Protein AF-0000000078057926 (afdb_homodimer)

Solvent-accessible surface area (backbone atoms only — not comparable to full-atom values): 16316 Å² total; per-residue (Å²): 126,81,66,59,70,69,33,40,69,48,37,60,30,43,72,50,52,66,51,47,47,60,49,52,53,56,52,57,70,48,44,77,81,63,70,46,70,68,54,51,53,50,50,53,53,48,49,52,46,20,46,45,3,39,53,51,25,45,45,36,31,68,55,58,53,30,58,88,68,61,66,72,58,47,51,50,34,40,50,29,22,42,72,56,70,70,52,54,70,68,48,39,36,23,49,53,51,40,29,34,76,27,57,72,35,81,37,12,68,50,16,31,84,71,31,45,64,31,35,69,55,47,29,41,64,31,71,60,20,38,59,59,43,47,58,65,68,54,67,74,72,68,70,80,77,65,78,62,84,84,128,126,81,65,60,71,70,31,41,69,48,37,61,30,42,72,50,52,67,51,47,47,60,49,52,54,55,53,56,68,47,44,76,81,63,68,46,70,69,53,50,52,49,49,54,52,50,48,52,45,21,46,45,5,39,54,50,26,46,45,35,33,69,56,58,53,30,57,87,67,61,66,71,56,46,51,50,34,40,49,28,22,43,72,56,68,71,53,52,70,68,47,38,37,21,50,51,51,40,28,33,75,28,58,72,34,80,37,13,69,50,15,32,84,71,31,45,64,32,35,70,55,48,31,42,65,31,70,62,18,39,59,58,43,46,60,65,65,57,68,70,70,73,72,81,76,68,77,65,83,82,128

Structure (mmCIF, N/CA/C/O backbone):
data_AF-0000000078057926-model_v1
#
loop_
_entity.id
_entity.type
_entity.pdbx_description
1 polymer 'Fatty acid desaturase domain-containing protein'
#
loop_
_atom_site.group_PDB
_atom_site.id
_atom_site.type_symbol
_atom_site.label_atom_id
_atom_site.label_alt_id
_atom_site.label_comp_id
_atom_site.label_asym_id
_atom_site.label_entity_id
_atom_site.label_seq_id
_atom_site.pdbx_PDB_ins_code
_atom_site.Cartn_x
_atom_site.Cartn_y
_atom_site.Cartn_z
_atom_site.occupancy
_atom_site.B_iso_or_equiv
_atom_site.auth_seq_id
_atom_site.auth_comp_id
_atom_site.auth_asym_id
_atom_site.auth_atom_id
_atom_site.pdbx_PDB_model_num
ATOM 1 N N . MET A 1 1 ? 10.109 21.25 -2.83 1 35.88 1 MET A N 1
ATOM 2 C CA . MET A 1 1 ? 8.789 21.156 -2.215 1 35.88 1 MET A CA 1
ATOM 3 C C . MET A 1 1 ? 7.711 20.938 -3.271 1 35.88 1 MET A C 1
ATOM 5 O O . MET A 1 1 ? 7.641 21.688 -4.25 1 35.88 1 MET A O 1
ATOM 9 N N . ILE A 1 2 ? 7.348 19.766 -3.441 1 46.88 2 ILE A N 1
ATOM 10 C CA . ILE A 1 2 ? 6.328 19.484 -4.445 1 46.88 2 ILE A CA 1
ATOM 11 C C . ILE A 1 2 ? 5.152 20.438 -4.262 1 46.88 2 ILE A C 1
ATOM 13 O O . ILE A 1 2 ? 4.738 20.719 -3.131 1 46.88 2 ILE A O 1
ATOM 17 N N . ASP A 1 3 ? 4.957 21.203 -5.27 1 54.59 3 ASP A N 1
ATOM 18 C CA . ASP A 1 3 ? 3.879 22.188 -5.219 1 54.59 3 ASP A CA 1
ATOM 19 C C . ASP A 1 3 ? 2.527 21.516 -4.996 1 54.59 3 ASP A C 1
ATOM 21 O O . ASP A 1 3 ? 1.863 21.109 -5.953 1 54.59 3 ASP A O 1
ATOM 25 N N . MET A 1 4 ? 2.232 21.125 -3.787 1 58.22 4 MET A N 1
ATOM 26 C CA . MET A 1 4 ? 0.995 20.469 -3.359 1 58.22 4 MET A CA 1
ATOM 27 C C . MET A 1 4 ? -0.222 21.188 -3.939 1 58.22 4 MET A C 1
ATOM 29 O O . MET A 1 4 ? -1.242 20.562 -4.219 1 58.22 4 MET A O 1
ATOM 33 N N . LYS A 1 5 ? -0.066 22.453 -4.176 1 60.81 5 LYS A N 1
ATOM 34 C CA . LYS A 1 5 ? -1.206 23.25 -4.637 1 60.81 5 LYS A CA 1
ATOM 35 C C . LYS A 1 5 ? -1.68 22.766 -6.012 1 60.81 5 LYS A C 1
ATOM 37 O O . LYS A 1 5 ? -2.883 22.734 -6.277 1 60.81 5 LYS A O 1
ATOM 42 N N . LYS A 1 6 ? -0.77 22.438 -6.762 1 68.19 6 LYS A N 1
ATOM 43 C CA . LYS A 1 6 ? -1.112 22.016 -8.117 1 68.19 6 LYS A CA 1
ATOM 44 C C . LYS A 1 6 ? -1.863 20.688 -8.109 1 68.19 6 LYS A C 1
ATOM 46 O O . LYS A 1 6 ? -2.799 20.5 -8.891 1 68.19 6 LYS A O 1
ATOM 51 N N . TYR A 1 7 ? -1.652 19.891 -7.141 1 70.44 7 TYR A N 1
ATOM 52 C CA . TYR A 1 7 ? -2.229 18.562 -7.086 1 70.44 7 TYR A CA 1
ATOM 53 C C . TYR A 1 7 ? -3.615 18.578 -6.457 1 70.44 7 TYR A C 1
ATOM 55 O O . TYR A 1 7 ? -4.457 17.734 -6.758 1 70.44 7 TYR A O 1
ATOM 63 N N . LEU A 1 8 ? -3.836 19.609 -5.805 1 69.81 8 LEU A N 1
ATOM 64 C CA . LEU A 1 8 ? -5.094 19.703 -5.07 1 69.81 8 LEU A CA 1
ATOM 65 C C . LEU A 1 8 ? -6.258 19.984 -6.012 1 69.81 8 LEU A C 1
ATOM 67 O O . LEU A 1 8 ? -7.418 19.797 -5.645 1 69.81 8 LEU A O 1
ATOM 71 N N . LYS A 1 9 ? -5.984 20.297 -7.25 1 76 9 LYS A N 1
ATOM 72 C CA . LYS A 1 9 ? -7.023 20.656 -8.211 1 76 9 LYS A CA 1
ATOM 73 C C . LYS A 1 9 ? -7.348 19.484 -9.133 1 76 9 LYS A C 1
ATOM 75 O O . LYS A 1 9 ? -8.188 19.609 -10.031 1 76 9 LYS A O 1
ATOM 80 N N . VAL A 1 10 ? -6.777 18.422 -8.836 1 79.5 10 VAL A N 1
ATOM 81 C CA . VAL A 1 10 ? -7.008 17.25 -9.695 1 79.5 10 VAL A CA 1
ATOM 82 C C . VAL A 1 10 ? -8.125 16.406 -9.109 1 79.5 10 VAL A C 1
ATOM 84 O O . VAL A 1 10 ? -8.094 16.031 -7.93 1 79.5 10 VAL A O 1
ATOM 87 N N . ALA A 1 11 ? -9.148 16.078 -10 1 80.81 11 ALA A N 1
ATOM 88 C CA . ALA A 1 11 ? -10.234 15.195 -9.586 1 80.81 11 ALA A CA 1
ATOM 89 C C . ALA A 1 11 ? -9.852 13.734 -9.766 1 80.81 11 ALA A C 1
ATOM 91 O O . ALA A 1 11 ? -9.156 13.375 -10.719 1 80.81 11 ALA A O 1
ATOM 92 N N . PRO A 1 12 ? -10.469 12.922 -8.906 1 82.81 12 PRO A N 1
ATOM 93 C CA . PRO A 1 12 ? -10.078 11.516 -8.953 1 82.81 12 PRO A CA 1
ATOM 94 C C . PRO A 1 12 ? -10.727 10.758 -10.117 1 82.81 12 PRO A C 1
ATOM 96 O O . PRO A 1 12 ? -10.078 9.922 -10.75 1 82.81 12 PRO A O 1
ATOM 99 N N . GLY A 1 13 ? -11.922 11.078 -10.391 1 83.81 13 GLY A N 1
ATOM 100 C CA . GLY A 1 13 ? -12.648 10.32 -11.406 1 83.81 13 GLY A CA 1
ATOM 101 C C . GLY A 1 13 ? -12.172 10.609 -12.812 1 83.81 13 GLY A C 1
ATOM 102 O O . GLY A 1 13 ? -11.961 11.773 -13.18 1 83.81 13 GLY A O 1
ATOM 103 N N . THR A 1 14 ? -11.938 9.477 -13.602 1 83.62 14 THR A N 1
ATOM 104 C CA . THR A 1 14 ? -11.547 9.578 -15 1 83.62 14 THR A CA 1
ATOM 105 C C . THR A 1 14 ? -12.438 8.703 -15.883 1 83.62 14 THR A C 1
ATOM 107 O O . THR A 1 14 ? -13.133 7.82 -15.375 1 83.62 14 THR A O 1
ATOM 110 N N . PRO A 1 15 ? -12.5 9.039 -17.188 1 82.38 15 PRO A N 1
ATOM 111 C CA . PRO A 1 15 ? -13.25 8.164 -18.078 1 82.38 15 PRO A CA 1
ATOM 112 C C . PRO A 1 15 ? -12.828 6.703 -17.984 1 82.38 15 PRO A C 1
ATOM 114 O O . PRO A 1 15 ? -13.672 5.805 -18.062 1 82.38 15 PRO A O 1
ATOM 117 N N . PHE A 1 16 ? -11.664 6.551 -17.812 1 84.69 16 PHE A N 1
ATOM 118 C CA . PHE A 1 16 ? -11.195 5.176 -17.672 1 84.69 16 PHE A CA 1
ATOM 119 C C . PHE A 1 16 ? -11.812 4.516 -16.453 1 84.69 16 PHE A C 1
ATOM 121 O O . PHE A 1 16 ? -12.25 3.365 -16.5 1 84.69 16 PHE A O 1
ATOM 128 N N . SER A 1 17 ? -11.75 5.184 -15.336 1 85.12 17 SER A N 1
ATOM 129 C CA . SER A 1 17 ? -12.328 4.594 -14.133 1 85.12 17 SER A CA 1
ATOM 130 C C . SER A 1 17 ? -13.789 4.223 -14.344 1 85.12 17 SER A C 1
ATOM 132 O O . SER A 1 17 ? -14.25 3.182 -13.867 1 85.12 17 SER A O 1
ATOM 134 N N . LYS A 1 18 ? -14.469 5.008 -15.125 1 83.69 18 LYS A N 1
ATOM 135 C CA . LYS A 1 18 ? -15.906 4.832 -15.289 1 83.69 18 LYS A CA 1
ATOM 136 C C . LYS A 1 18 ? -16.219 3.693 -16.25 1 83.69 18 LYS A C 1
ATOM 138 O O . LYS A 1 18 ? -17.156 2.926 -16.031 1 83.69 18 LYS A O 1
ATOM 143 N N . VAL A 1 19 ? -15.445 3.592 -17.156 1 88.38 19 VAL A N 1
ATOM 144 C CA . VAL A 1 19 ? -15.781 2.631 -18.203 1 88.38 19 VAL A CA 1
ATOM 145 C C . VAL A 1 19 ? -14.734 1.524 -18.25 1 88.38 19 VAL A C 1
ATOM 147 O O . VAL A 1 19 ? -15.07 0.341 -18.312 1 88.38 19 VAL A O 1
ATOM 150 N N . GLY A 1 20 ? -13.539 1.866 -18.219 1 90.38 20 GLY A N 1
ATOM 151 C CA . GLY A 1 20 ? -12.438 0.935 -18.375 1 90.38 20 GLY A CA 1
ATOM 152 C C . GLY A 1 20 ? -12.32 -0.058 -17.234 1 90.38 20 GLY A C 1
ATOM 153 O O . GLY A 1 20 ? -12.125 -1.254 -17.453 1 90.38 20 GLY A O 1
ATOM 154 N N . LEU A 1 21 ? -12.484 0.439 -16.078 1 90.5 21 LEU A N 1
ATOM 155 C CA . LEU A 1 21 ? -12.258 -0.411 -14.914 1 90.5 21 LEU A CA 1
ATOM 156 C C . LEU A 1 21 ? -13.305 -1.52 -14.836 1 90.5 21 LEU A C 1
ATOM 158 O O . LEU A 1 21 ? -12.961 -2.693 -14.68 1 90.5 21 LEU A O 1
ATOM 162 N N . PRO A 1 22 ? -14.656 -1.209 -14.992 1 91.69 22 PRO A N 1
ATOM 163 C CA . PRO A 1 22 ? -15.625 -2.309 -15.023 1 91.69 22 PRO A CA 1
ATOM 164 C C . PRO A 1 22 ? -15.359 -3.297 -16.156 1 91.69 22 PRO A C 1
ATOM 166 O O . PRO A 1 22 ? -15.547 -4.504 -15.977 1 91.69 22 PRO A O 1
ATOM 169 N N . PHE A 1 23 ? -14.922 -2.824 -17.203 1 93.88 23 PHE A N 1
ATOM 170 C CA . PHE A 1 23 ? -14.633 -3.682 -18.344 1 93.88 23 PHE A CA 1
ATOM 171 C C . PHE A 1 23 ? -13.484 -4.633 -18.031 1 93.88 23 PHE A C 1
ATOM 173 O O . PHE A 1 23 ? -13.578 -5.832 -18.297 1 93.88 23 PHE A O 1
ATOM 180 N N . VAL A 1 24 ? -12.484 -4.125 -17.516 1 93.5 24 VAL A N 1
ATOM 181 C CA . VAL A 1 24 ? -11.328 -4.949 -17.203 1 93.5 24 VAL A CA 1
ATOM 182 C C . VAL A 1 24 ? -11.711 -6.012 -16.172 1 93.5 24 VAL A C 1
ATOM 184 O O . VAL A 1 24 ? -11.219 -7.141 -16.219 1 93.5 24 VAL A O 1
ATOM 187 N N . HIS A 1 25 ? -12.539 -5.684 -15.203 1 93.69 25 HIS A N 1
ATOM 188 C CA . HIS A 1 25 ? -12.984 -6.652 -14.211 1 93.69 25 HIS A CA 1
ATOM 189 C C . HIS A 1 25 ? -13.805 -7.762 -14.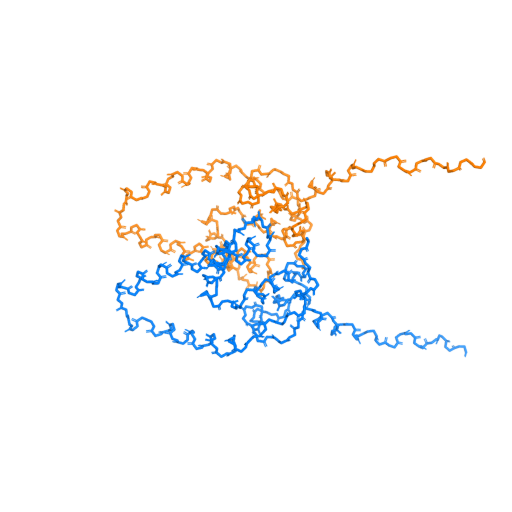852 1 93.69 25 HIS A C 1
ATOM 191 O O . HIS A 1 25 ? -13.664 -8.938 -14.492 1 93.69 25 HIS A O 1
ATOM 197 N N . LEU A 1 26 ? -14.641 -7.426 -15.781 1 94 26 LEU A N 1
ATOM 198 C CA . LEU A 1 26 ? -15.422 -8.422 -16.5 1 94 26 LEU A CA 1
ATOM 199 C C . LEU A 1 26 ? -14.516 -9.359 -17.297 1 94 26 LEU A C 1
ATOM 201 O O . LEU A 1 26 ? -14.727 -10.578 -17.297 1 94 26 LEU A O 1
ATOM 205 N N . LEU A 1 27 ? -13.562 -8.797 -17.906 1 94.06 27 LEU A N 1
ATOM 206 C CA . LEU A 1 27 ? -12.602 -9.609 -18.656 1 94.06 27 LEU A CA 1
ATOM 207 C C . LEU A 1 27 ? -11.844 -10.547 -17.719 1 94.06 27 LEU A C 1
ATOM 209 O O . LEU A 1 27 ? -11.594 -11.703 -18.062 1 94.06 27 LEU A O 1
ATOM 213 N N . ALA A 1 28 ? -11.453 -9.969 -16.609 1 93.44 28 ALA A N 1
ATOM 214 C CA . ALA A 1 28 ? -10.719 -10.773 -15.633 1 93.44 28 ALA A CA 1
ATOM 215 C C . ALA A 1 28 ? -11.547 -11.961 -15.172 1 93.44 28 ALA A C 1
ATOM 217 O O . ALA A 1 28 ? -11.008 -13.039 -14.898 1 93.44 28 ALA A O 1
ATOM 218 N N . MET A 1 29 ? -12.828 -11.844 -15.133 1 94.62 29 MET A N 1
ATOM 219 C CA . MET A 1 29 ? -13.711 -12.938 -14.734 1 94.62 29 MET A CA 1
ATOM 220 C C . MET A 1 29 ? -13.688 -14.055 -15.773 1 94.62 29 MET A C 1
ATOM 222 O O . MET A 1 29 ? -14 -15.203 -15.453 1 94.62 29 MET A O 1
ATOM 226 N N . TYR A 1 30 ? -13.312 -13.75 -16.906 1 95.19 30 TYR A N 1
ATOM 227 C CA . TYR A 1 30 ? -13.258 -14.734 -17.984 1 95.19 30 TYR A CA 1
ATOM 228 C C . TYR A 1 30 ? -11.922 -15.469 -17.984 1 95.19 30 TYR A C 1
ATOM 230 O O . TYR A 1 30 ? -11.773 -16.5 -18.656 1 95.19 30 TYR A O 1
ATOM 238 N N . ALA A 1 31 ? -11.008 -15.016 -17.297 1 93.31 31 ALA A N 1
ATOM 239 C CA . ALA A 1 31 ? -9.641 -15.508 -17.312 1 93.31 31 ALA A CA 1
ATOM 240 C C . ALA A 1 31 ? -9.586 -17 -17.016 1 93.31 31 ALA A C 1
ATOM 242 O O . ALA A 1 31 ? -8.852 -17.75 -17.672 1 93.31 31 ALA A O 1
ATOM 243 N N . PRO A 1 32 ? -10.367 -17.562 -16.078 1 92 32 PRO A N 1
ATOM 244 C CA . PRO A 1 32 ? -10.281 -19 -15.789 1 92 32 PRO A CA 1
ATOM 245 C C . PRO A 1 32 ? -10.633 -19.875 -16.984 1 92 32 PRO A C 1
ATOM 247 O O . PRO A 1 32 ? -10.148 -21 -17.109 1 92 32 PRO A O 1
ATOM 250 N N . PHE A 1 33 ? -11.352 -19.344 -17.859 1 95.75 33 PHE A N 1
ATOM 251 C CA . PHE A 1 33 ? -11.781 -20.094 -19.031 1 95.75 33 PHE A CA 1
ATOM 252 C C . PHE A 1 33 ? -10.711 -20.062 -20.109 1 95.75 33 PHE A C 1
ATOM 254 O O . PHE A 1 33 ? -10.812 -20.766 -21.125 1 95.75 33 PHE A O 1
ATOM 261 N N . CYS A 1 34 ? -9.742 -19.344 -19.938 1 95 34 CYS A N 1
ATOM 262 C CA . CYS A 1 34 ? -8.633 -19.203 -20.875 1 95 34 CYS A CA 1
ATOM 263 C C . CYS A 1 34 ? -7.32 -19.625 -20.234 1 95 34 CYS A C 1
ATOM 265 O O . CYS A 1 34 ? -6.262 -19.094 -20.562 1 95 34 CYS A O 1
ATOM 267 N N . PHE A 1 35 ? -7.43 -20.531 -19.375 1 94.06 35 PHE A N 1
ATOM 268 C CA . PHE A 1 35 ? -6.281 -20.938 -18.578 1 94.06 35 PHE A CA 1
ATOM 269 C C . PHE A 1 35 ? -5.191 -21.531 -19.453 1 94.06 35 PHE A C 1
ATOM 271 O O . PHE A 1 35 ? -5.473 -22.359 -20.312 1 94.06 35 PHE A O 1
ATOM 278 N N . SER A 1 36 ? -3.934 -21.141 -19.266 1 95.75 36 SER A N 1
ATOM 279 C CA . SER A 1 36 ? -2.697 -21.734 -19.766 1 95.75 36 SER A CA 1
ATOM 280 C C . SER A 1 36 ? -1.517 -21.391 -18.859 1 95.75 36 SER A C 1
ATOM 282 O O . SER A 1 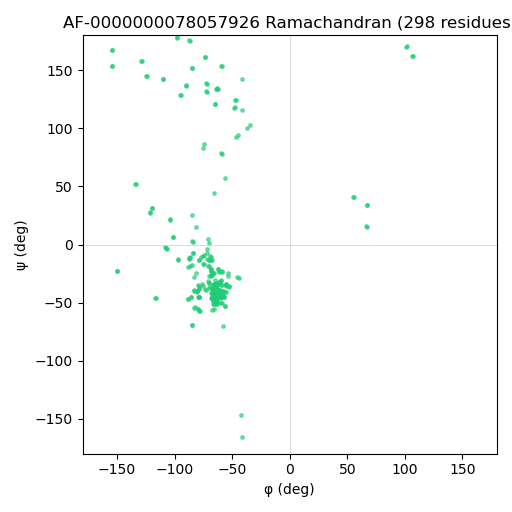36 ? -1.53 -20.359 -18.172 1 95.75 36 SER A O 1
ATOM 284 N N . TRP A 1 37 ? -0.605 -22.172 -18.859 1 91.38 37 TRP A N 1
ATOM 285 C CA . TRP A 1 37 ? 0.571 -21.922 -18.047 1 91.38 37 TRP A CA 1
ATOM 286 C C . TRP A 1 37 ? 1.311 -20.672 -18.531 1 91.38 37 TRP A C 1
ATOM 288 O O . TRP A 1 37 ? 1.895 -19.938 -17.719 1 91.38 37 TRP A O 1
ATOM 298 N N . ASP A 1 38 ? 1.236 -20.516 -19.812 1 95.56 38 ASP A N 1
ATOM 299 C CA . ASP A 1 38 ? 1.818 -19.281 -20.359 1 95.56 38 ASP A CA 1
ATOM 300 C C . ASP A 1 38 ? 1.121 -18.047 -19.797 1 95.56 38 ASP A C 1
ATOM 302 O O . ASP A 1 38 ? 1.773 -17.047 -19.469 1 95.56 38 ASP A O 1
ATOM 306 N N . ALA A 1 39 ? -0.145 -18.156 -19.672 1 95.12 39 ALA A N 1
ATOM 307 C CA . ALA A 1 39 ? -0.921 -17.062 -19.109 1 95.12 39 ALA A CA 1
ATOM 308 C C . ALA A 1 39 ? -0.569 -16.828 -17.641 1 95.12 39 ALA A C 1
ATOM 310 O O . ALA A 1 39 ? -0.522 -15.688 -17.188 1 95.12 39 ALA A O 1
ATOM 311 N N . VAL A 1 40 ? -0.313 -17.875 -16.938 1 90.62 40 VAL A N 1
ATOM 312 C CA . VAL A 1 40 ? 0.054 -17.766 -15.531 1 90.62 40 VAL A CA 1
ATOM 313 C C . VAL A 1 40 ? 1.406 -17.062 -15.398 1 90.62 40 VAL A C 1
ATOM 315 O O . VAL A 1 40 ? 1.572 -16.172 -14.57 1 90.62 40 VAL A O 1
ATOM 318 N N . VAL A 1 41 ? 2.338 -17.469 -16.172 1 92.5 41 VAL A N 1
ATOM 319 C CA . VAL A 1 41 ? 3.658 -16.859 -16.156 1 92.5 41 VAL A CA 1
ATOM 320 C C . VAL A 1 41 ? 3.537 -15.375 -16.5 1 92.5 41 VAL A C 1
ATOM 322 O O . VAL A 1 41 ? 4.137 -14.523 -15.844 1 92.5 41 VAL A O 1
ATOM 325 N N . LEU A 1 42 ? 2.771 -15.062 -17.531 1 95 42 LEU A N 1
ATOM 326 C CA . LEU A 1 42 ? 2.564 -13.672 -17.938 1 95 42 LEU A CA 1
ATOM 327 C C . LEU A 1 42 ? 1.942 -12.867 -16.797 1 95 42 LEU A C 1
ATOM 329 O O . LEU A 1 42 ? 2.354 -11.734 -16.531 1 95 42 LEU A O 1
ATOM 333 N N . TRP A 1 43 ? 0.964 -13.43 -16.188 1 93.88 43 TRP A N 1
ATOM 334 C CA . TRP A 1 43 ? 0.327 -12.773 -15.047 1 93.88 43 TRP A CA 1
ATOM 335 C C . TRP A 1 43 ? 1.347 -12.469 -13.953 1 93.88 43 TRP A C 1
ATOM 337 O O . TRP A 1 43 ? 1.347 -11.367 -13.391 1 93.88 43 TRP A O 1
ATOM 347 N N . PHE A 1 44 ? 2.182 -13.438 -13.672 1 92.5 44 PHE A N 1
ATOM 348 C CA . PHE A 1 44 ? 3.184 -13.281 -12.625 1 92.5 44 PHE A CA 1
ATOM 349 C C . PHE A 1 44 ? 4.176 -12.18 -12.977 1 92.5 44 PHE A C 1
ATOM 351 O O . PHE A 1 44 ? 4.496 -11.336 -12.141 1 92.5 44 PHE A O 1
ATOM 358 N N . VAL A 1 45 ? 4.629 -12.164 -14.18 1 96.56 45 VAL A N 1
ATOM 359 C CA . VAL A 1 45 ? 5.582 -11.156 -14.648 1 96.56 45 VAL A CA 1
ATOM 360 C C . VAL A 1 45 ? 4.938 -9.773 -14.594 1 96.56 45 VAL A C 1
ATOM 362 O O . VAL A 1 45 ? 5.543 -8.82 -14.094 1 96.56 45 VAL A O 1
ATOM 365 N N . LEU A 1 46 ? 3.742 -9.664 -15.062 1 97.44 46 LEU A N 1
ATOM 366 C CA . LEU A 1 46 ? 3.055 -8.375 -15.055 1 97.44 46 LEU A CA 1
ATOM 367 C C . LEU A 1 46 ? 2.771 -7.922 -13.633 1 97.44 46 LEU A C 1
ATOM 369 O O . LEU A 1 46 ? 2.791 -6.723 -13.344 1 97.44 46 LEU A O 1
ATOM 373 N N . TYR A 1 47 ? 2.5 -8.891 -12.797 1 96.38 47 TYR A N 1
ATOM 374 C CA . TYR A 1 47 ? 2.266 -8.562 -11.398 1 96.38 47 TYR A CA 1
ATOM 375 C C . TYR A 1 47 ? 3.494 -7.91 -10.773 1 96.38 47 TYR A C 1
ATOM 377 O O . TYR A 1 47 ? 3.385 -6.898 -10.078 1 96.38 47 TYR A O 1
ATOM 385 N N . ILE A 1 48 ? 4.621 -8.422 -11.062 1 96.44 48 ILE A N 1
ATOM 386 C CA . ILE A 1 48 ? 5.871 -7.887 -10.539 1 96.44 48 ILE A CA 1
ATOM 387 C C . ILE A 1 48 ? 6.137 -6.512 -11.141 1 96.44 48 ILE A C 1
ATOM 389 O O . ILE A 1 48 ? 6.445 -5.559 -10.422 1 96.44 48 ILE A O 1
ATOM 393 N N . ILE A 1 49 ? 5.965 -6.41 -12.43 1 98.44 49 ILE A N 1
ATOM 394 C CA . ILE A 1 49 ? 6.25 -5.176 -13.156 1 98.44 49 ILE A CA 1
ATOM 395 C C . ILE A 1 49 ? 5.32 -4.066 -12.664 1 98.44 49 ILE A C 1
ATOM 397 O O . ILE A 1 49 ? 5.77 -2.951 -12.383 1 98.44 49 ILE A O 1
ATOM 401 N N . THR A 1 50 ? 4.09 -4.387 -12.57 1 98.44 50 THR A N 1
ATOM 402 C CA . THR A 1 50 ? 3.137 -3.369 -12.141 1 98.44 50 THR A CA 1
ATOM 403 C C . THR A 1 50 ? 3.336 -3.031 -10.664 1 98.44 50 THR A C 1
ATOM 405 O O . THR A 1 50 ? 3.162 -1.881 -10.258 1 98.44 50 THR A O 1
ATOM 408 N N . GLY A 1 51 ? 3.725 -4.027 -9.883 1 97.81 51 GLY A N 1
ATOM 409 C CA . GLY A 1 51 ? 4.062 -3.771 -8.492 1 97.81 51 GLY A CA 1
ATOM 410 C C . GLY A 1 51 ? 5.215 -2.803 -8.328 1 97.81 51 GLY A C 1
ATOM 411 O O . GLY A 1 51 ? 5.156 -1.894 -7.492 1 97.81 51 GLY A O 1
ATOM 412 N N . ILE A 1 52 ? 6.172 -2.979 -9.117 1 98.25 52 ILE A N 1
ATOM 413 C CA . ILE A 1 52 ? 7.324 -2.086 -9.117 1 98.25 52 ILE A CA 1
ATOM 414 C C . ILE A 1 52 ? 6.898 -0.689 -9.562 1 98.25 52 ILE A C 1
ATOM 416 O O . ILE A 1 52 ? 7.293 0.311 -8.953 1 98.25 52 ILE A O 1
ATOM 420 N N . GLY A 1 53 ? 6.137 -0.65 -10.547 1 98.69 53 GLY A N 1
ATOM 421 C CA . GLY A 1 53 ? 5.637 0.633 -11.016 1 98.69 53 GLY A CA 1
ATOM 422 C C . GLY A 1 53 ? 4.875 1.398 -9.953 1 98.69 53 GLY A C 1
ATOM 423 O O . GLY A 1 53 ? 5.086 2.6 -9.773 1 98.69 53 GLY A O 1
ATOM 424 N N . MET A 1 54 ? 4.094 0.685 -9.203 1 98.19 54 MET A N 1
ATOM 425 C CA . MET A 1 54 ? 3.25 1.337 -8.203 1 98.19 54 MET A CA 1
ATOM 426 C C . MET A 1 54 ? 4.059 1.701 -6.961 1 98.19 54 MET A C 1
ATOM 428 O O . MET A 1 54 ? 3.98 2.83 -6.473 1 98.19 54 MET A O 1
ATOM 432 N N . THR A 1 55 ? 4.879 0.782 -6.492 1 97.25 55 THR A N 1
ATOM 433 C CA . THR A 1 55 ? 5.527 0.97 -5.203 1 97.25 55 THR A CA 1
ATOM 434 C C . THR A 1 55 ? 6.781 1.832 -5.348 1 97.25 55 THR A C 1
ATOM 436 O O . THR A 1 55 ? 7.02 2.73 -4.535 1 97.25 55 THR A O 1
ATOM 439 N N . VAL A 1 56 ? 7.496 1.623 -6.379 1 97.44 56 VAL A N 1
ATOM 440 C CA . VAL A 1 56 ? 8.773 2.318 -6.535 1 97.44 56 VAL A CA 1
ATOM 441 C C . VAL A 1 56 ? 8.547 3.662 -7.227 1 97.44 56 VAL A C 1
ATOM 443 O O . VAL A 1 56 ? 9.016 4.695 -6.75 1 97.44 56 VAL A O 1
ATOM 446 N N . SER A 1 57 ? 7.816 3.641 -8.25 1 98.31 57 SER A N 1
ATOM 447 C CA . SER A 1 57 ? 7.66 4.863 -9.031 1 98.31 57 SER A CA 1
ATOM 448 C C . SER A 1 57 ? 6.559 5.75 -8.461 1 98.31 57 SER A C 1
ATOM 450 O O . SER A 1 57 ? 6.844 6.773 -7.832 1 98.31 57 SER A O 1
ATOM 452 N N . TYR A 1 58 ? 5.27 5.348 -8.547 1 97.81 58 TYR A N 1
ATOM 453 C CA . TYR A 1 58 ? 4.156 6.188 -8.117 1 97.81 58 TYR A CA 1
ATOM 454 C C . TYR A 1 58 ? 4.316 6.609 -6.664 1 97.81 58 TYR A C 1
ATOM 456 O O . TYR A 1 58 ? 4.324 7.805 -6.355 1 97.81 58 TYR A O 1
ATOM 464 N N . HIS A 1 59 ? 4.516 5.668 -5.812 1 97.56 59 HIS A N 1
ATOM 465 C CA . HIS A 1 59 ? 4.445 5.898 -4.371 1 97.56 59 HIS A CA 1
ATOM 466 C C . HIS A 1 59 ? 5.715 6.566 -3.857 1 97.56 59 HIS A C 1
ATOM 468 O O . HIS A 1 59 ? 5.68 7.711 -3.406 1 97.56 59 HIS A O 1
ATOM 474 N N . ARG A 1 60 ? 6.898 5.926 -4.078 1 97.12 60 ARG A N 1
ATOM 475 C CA . ARG A 1 60 ? 8.117 6.371 -3.41 1 97.12 60 ARG A CA 1
ATOM 476 C C . ARG A 1 60 ? 8.789 7.492 -4.191 1 97.12 60 ARG A C 1
ATOM 478 O O . ARG A 1 60 ? 9.219 8.492 -3.605 1 97.12 60 ARG A O 1
ATOM 485 N N . ASN A 1 61 ? 8.867 7.301 -5.449 1 97.25 61 ASN A N 1
ATOM 486 C CA . ASN A 1 61 ? 9.602 8.273 -6.258 1 97.25 61 ASN A CA 1
ATOM 487 C C . ASN A 1 61 ? 8.758 9.516 -6.543 1 97.25 61 ASN A C 1
ATOM 489 O O . ASN A 1 61 ? 9.156 10.625 -6.203 1 97.25 61 ASN A O 1
ATOM 493 N N . LEU A 1 62 ? 7.609 9.359 -7.09 1 95.62 62 LEU A N 1
ATOM 494 C CA . LEU A 1 62 ? 6.816 10.492 -7.551 1 95.62 62 LEU A CA 1
ATOM 495 C C . LEU A 1 62 ? 6.078 11.148 -6.391 1 95.62 62 LEU A C 1
ATOM 497 O O . LEU A 1 62 ? 6.02 12.375 -6.301 1 95.62 62 LEU A O 1
ATOM 501 N N . CYS A 1 63 ? 5.555 10.414 -5.527 1 94.75 63 CYS A N 1
ATOM 502 C CA . CYS A 1 63 ? 4.742 10.969 -4.449 1 94.75 63 CYS A CA 1
ATOM 503 C C . CYS A 1 63 ? 5.621 11.477 -3.312 1 94.75 63 CYS A C 1
ATOM 505 O O . CYS A 1 63 ? 5.512 12.641 -2.914 1 94.75 63 CYS A O 1
ATOM 507 N N . HIS A 1 64 ? 6.484 10.633 -2.809 1 95.25 64 HIS A N 1
ATOM 508 C CA . HIS A 1 64 ? 7.215 10.961 -1.591 1 95.25 64 HIS A CA 1
ATOM 509 C C . HIS A 1 64 ? 8.594 11.516 -1.911 1 95.25 64 HIS A C 1
ATOM 511 O O . HIS A 1 64 ? 9.273 12.055 -1.031 1 95.25 64 HIS A O 1
ATOM 517 N N . LYS A 1 65 ? 9.039 11.367 -3.166 1 95.06 65 LYS A N 1
ATOM 518 C CA . LYS A 1 65 ? 10.297 11.93 -3.637 1 95.06 65 LYS A CA 1
ATOM 519 C C . LYS A 1 65 ? 11.469 11.469 -2.771 1 95.06 65 LYS A C 1
ATOM 521 O O . LYS A 1 65 ? 12.328 12.266 -2.398 1 95.06 65 LYS A O 1
ATOM 526 N N . SER A 1 66 ? 11.375 10.211 -2.453 1 95.62 66 SER A N 1
ATOM 527 C CA . SER A 1 66 ? 12.352 9.656 -1.523 1 95.62 66 SER A CA 1
ATOM 528 C C . SER A 1 66 ? 13.703 9.445 -2.199 1 95.62 66 SER A C 1
ATOM 530 O O . SER A 1 66 ? 14.711 9.234 -1.526 1 95.62 66 SER A O 1
ATOM 532 N N . PHE A 1 67 ? 13.758 9.445 -3.465 1 96.31 67 PHE A N 1
ATOM 533 C CA . PHE A 1 67 ? 14.984 9.359 -4.258 1 96.31 67 PHE A CA 1
ATOM 534 C C . PHE A 1 67 ? 14.781 10 -5.625 1 96.31 67 PHE A C 1
ATOM 536 O O . PHE A 1 67 ? 13.656 10.32 -6.008 1 96.31 67 PHE A O 1
ATOM 543 N N . LYS A 1 68 ? 15.969 10.203 -6.328 1 95.75 68 LYS A N 1
ATOM 544 C CA . LYS A 1 68 ? 15.938 10.773 -7.676 1 95.75 68 LYS A CA 1
ATOM 545 C C . LYS A 1 68 ? 16.312 9.727 -8.719 1 95.75 68 LYS A C 1
ATOM 547 O O . LYS A 1 68 ? 17.125 8.836 -8.445 1 95.75 68 LYS A O 1
ATOM 552 N N . LEU A 1 69 ? 15.609 9.836 -9.844 1 97.06 69 LEU A N 1
ATOM 553 C CA . LEU A 1 69 ? 15.891 8.961 -10.977 1 97.06 69 LEU A CA 1
ATOM 554 C C . LEU A 1 69 ? 16.188 9.789 -12.227 1 97.06 69 LEU A C 1
ATOM 556 O O . LEU A 1 69 ? 15.625 10.867 -12.414 1 97.06 69 LEU A O 1
ATOM 560 N N . PRO A 1 70 ? 17.156 9.172 -13.039 1 97.81 70 PRO A N 1
ATOM 561 C CA . PRO A 1 70 ? 17.203 9.805 -14.352 1 97.81 70 PRO A CA 1
ATOM 562 C C . PRO A 1 70 ? 15.883 9.734 -15.102 1 97.81 70 PRO A C 1
ATOM 564 O O . PRO A 1 70 ? 15.117 8.781 -14.914 1 97.81 70 PRO A O 1
ATOM 567 N N . LYS A 1 71 ? 15.633 10.656 -15.984 1 97.19 71 LYS A N 1
ATOM 568 C CA . LYS A 1 71 ? 14.32 10.852 -16.594 1 97.19 71 LYS A CA 1
ATOM 569 C C . LYS A 1 71 ? 13.875 9.609 -17.359 1 97.19 71 LYS A C 1
ATOM 571 O O . LYS A 1 71 ? 12.703 9.219 -17.297 1 97.19 71 LYS A O 1
ATOM 576 N N . TRP A 1 72 ? 14.773 9.023 -18.047 1 97.81 72 TRP A N 1
ATOM 577 C CA . TRP A 1 72 ? 14.375 7.863 -18.828 1 97.81 72 TRP A CA 1
ATOM 578 C C . TRP A 1 72 ? 13.891 6.73 -17.938 1 97.81 72 TRP A C 1
ATOM 580 O O . TRP A 1 72 ? 12.938 6.02 -18.281 1 97.81 72 TRP A O 1
ATOM 590 N N . LEU A 1 73 ? 14.492 6.512 -16.812 1 98.31 73 LEU A N 1
ATOM 591 C CA . LEU A 1 73 ? 14.086 5.477 -15.859 1 98.31 73 LEU A CA 1
ATOM 592 C C . LEU A 1 73 ? 12.797 5.859 -15.148 1 98.31 73 LEU A C 1
ATOM 594 O O . LEU A 1 73 ? 11.938 5.012 -14.914 1 98.31 73 LEU A O 1
ATOM 598 N N . GLU A 1 74 ? 12.703 7.082 -14.844 1 98.19 74 GLU A N 1
ATOM 599 C CA . GLU A 1 74 ? 11.469 7.59 -14.242 1 98.19 74 GLU A CA 1
ATOM 600 C C . GLU A 1 74 ? 10.266 7.328 -15.148 1 98.19 74 GLU A C 1
ATOM 602 O O . GLU A 1 74 ? 9.219 6.871 -14.68 1 98.19 74 GLU A O 1
ATOM 607 N N . TYR A 1 75 ? 10.445 7.578 -16.406 1 97.88 75 TYR A N 1
ATOM 608 C CA . TYR A 1 75 ? 9.367 7.375 -17.359 1 97.88 75 TYR A CA 1
ATOM 609 C C . TYR A 1 75 ? 9.039 5.895 -17.516 1 97.88 75 TYR A C 1
ATOM 611 O O . TYR A 1 75 ? 7.867 5.512 -17.547 1 97.88 75 TYR A O 1
ATOM 619 N N . MET A 1 76 ? 10.055 5.148 -17.562 1 98.5 76 MET A N 1
ATOM 620 C CA . MET A 1 76 ? 9.836 3.711 -17.719 1 98.5 76 MET A CA 1
ATOM 621 C C . MET A 1 76 ? 9.094 3.145 -16.516 1 98.5 76 MET A C 1
ATOM 623 O O . MET A 1 76 ? 8.109 2.428 -16.672 1 98.5 76 MET A O 1
ATOM 627 N N . LEU A 1 77 ? 9.562 3.43 -15.383 1 98.56 77 LEU A N 1
ATOM 628 C CA . LEU A 1 77 ? 8.938 2.918 -14.164 1 98.56 77 LEU A CA 1
ATOM 629 C C . LEU A 1 77 ? 7.523 3.465 -14.008 1 98.56 77 LEU A C 1
ATOM 631 O O . LEU A 1 77 ? 6.633 2.766 -13.516 1 98.56 77 LEU A O 1
ATOM 635 N N . SER A 1 78 ? 7.359 4.711 -14.43 1 98.25 78 SER A N 1
ATOM 636 C CA . SER A 1 78 ? 6.016 5.281 -14.391 1 98.25 78 SER A CA 1
ATOM 637 C C . SER A 1 78 ? 5.074 4.547 -15.336 1 98.25 78 SER A C 1
ATOM 639 O O . SER A 1 78 ? 3.895 4.367 -15.031 1 98.25 78 SER A O 1
ATOM 641 N N . TYR A 1 79 ? 5.617 4.18 -16.438 1 98.38 79 TYR A N 1
ATOM 642 C CA . TYR A 1 79 ? 4.816 3.4 -17.375 1 98.38 79 TYR A CA 1
ATOM 643 C C . TYR A 1 79 ? 4.406 2.066 -16.766 1 98.38 79 TYR A C 1
ATOM 645 O O . TYR A 1 79 ? 3.275 1.609 -16.969 1 98.38 79 TYR A O 1
ATOM 653 N N . PHE A 1 80 ? 5.312 1.415 -16.062 1 98.62 80 PHE A N 1
ATOM 654 C CA . PHE A 1 80 ? 4.957 0.202 -15.344 1 98.62 80 PHE A CA 1
ATOM 655 C C . PHE A 1 80 ? 3.787 0.456 -14.398 1 98.62 80 PHE A C 1
ATOM 657 O O . PHE A 1 80 ? 2.916 -0.4 -14.234 1 98.62 80 PHE A O 1
ATOM 664 N N . GLY A 1 81 ? 3.752 1.664 -13.82 1 97.94 81 GLY A N 1
ATOM 665 C CA . GLY A 1 81 ? 2.658 2.043 -12.938 1 97.94 81 GLY A CA 1
ATOM 666 C C . GLY A 1 81 ? 1.333 2.188 -13.664 1 97.94 81 GLY A C 1
ATOM 667 O O . GLY A 1 81 ? 0.29 1.779 -13.148 1 97.94 81 GLY A O 1
ATOM 668 N N . VAL A 1 82 ? 1.397 2.703 -14.836 1 96.31 82 VAL A N 1
ATOM 669 C CA . VAL A 1 82 ? 0.192 2.875 -15.641 1 96.31 82 VAL A CA 1
ATOM 670 C C . VAL A 1 82 ? -0.427 1.514 -15.945 1 96.31 82 VAL A C 1
ATOM 672 O O . VAL A 1 82 ? -1.652 1.369 -15.953 1 96.31 82 VAL A O 1
ATOM 675 N N . LEU A 1 83 ? 0.354 0.54 -16.094 1 96.56 83 LEU A N 1
ATOM 676 C CA . LEU A 1 83 ? -0.109 -0.799 -16.453 1 96.56 83 LEU A CA 1
ATOM 677 C C . LEU A 1 83 ? -0.872 -1.43 -15.289 1 96.56 83 LEU A C 1
ATOM 679 O O . LEU A 1 83 ? -1.559 -2.438 -15.461 1 96.56 83 LEU A O 1
ATOM 683 N N . ALA A 1 84 ? -0.778 -0.858 -14.094 1 95.88 84 ALA A N 1
ATOM 684 C CA . ALA A 1 84 ? -1.507 -1.376 -12.938 1 95.88 84 ALA A CA 1
ATOM 685 C C . ALA A 1 84 ? -2.971 -0.942 -12.977 1 95.88 84 ALA A C 1
ATOM 687 O O . ALA A 1 84 ? -3.785 -1.416 -12.18 1 95.88 84 ALA A O 1
ATOM 688 N N . LEU A 1 85 ? -3.303 0.004 -13.82 1 93.12 85 LEU A N 1
ATOM 689 C CA . LEU A 1 85 ? -4.66 0.462 -14.094 1 93.12 85 LEU A CA 1
ATOM 690 C C . LEU A 1 85 ? -5.262 1.153 -12.875 1 93.12 85 LEU A C 1
ATOM 692 O O . LEU A 1 85 ? -6.457 1.009 -12.602 1 93.12 85 LEU A O 1
ATOM 696 N N . GLN A 1 86 ? -4.375 1.825 -12.141 1 91.75 86 GLN A N 1
ATOM 697 C CA . GLN A 1 86 ? -4.84 2.59 -10.984 1 91.75 86 GLN A CA 1
ATOM 698 C C . GLN A 1 86 ? -4.871 4.086 -11.289 1 91.75 86 GLN A C 1
ATOM 700 O O . GLN A 1 86 ? -4.828 4.91 -10.383 1 91.75 86 GLN A O 1
ATOM 705 N N . GLY A 1 87 ? -4.918 4.434 -12.633 1 90 87 GLY A N 1
ATOM 706 C CA . GLY A 1 87 ? -4.949 5.824 -13.047 1 90 87 GLY A CA 1
ATOM 707 C C . GLY A 1 87 ? -3.602 6.336 -13.531 1 90 87 GLY A C 1
ATOM 708 O O . GLY A 1 87 ? -2.602 5.617 -13.461 1 90 87 GLY A O 1
ATOM 709 N N . ASP A 1 88 ? -3.707 7.543 -14.086 1 91.5 88 ASP A N 1
ATOM 710 C CA . ASP A 1 88 ? -2.473 8.172 -14.555 1 91.5 88 ASP A CA 1
ATOM 711 C C . ASP A 1 88 ? -1.638 8.672 -13.375 1 91.5 88 ASP A C 1
ATOM 713 O O . ASP A 1 88 ? -2.156 8.859 -12.273 1 91.5 88 ASP A O 1
ATOM 717 N N . PRO A 1 89 ? -0.289 8.914 -13.648 1 92.94 89 PRO A N 1
ATOM 718 C CA . PRO A 1 89 ? 0.605 9.25 -12.539 1 92.94 89 PRO A CA 1
ATOM 719 C C . PRO A 1 89 ? 0.205 10.539 -11.828 1 92.94 89 PRO A C 1
ATOM 721 O O . PRO A 1 89 ? 0.304 10.633 -10.602 1 92.94 89 PRO A O 1
ATOM 724 N N . ILE A 1 90 ? -0.197 11.516 -12.523 1 89.5 90 ILE A N 1
ATOM 725 C CA . ILE A 1 90 ? -0.512 12.812 -11.93 1 89.5 90 ILE A CA 1
ATOM 726 C C . ILE A 1 90 ? -1.754 12.688 -11.047 1 89.5 90 ILE A C 1
ATOM 728 O O . ILE A 1 90 ? -1.773 13.172 -9.914 1 89.5 90 ILE A O 1
ATOM 732 N N . GLY A 1 91 ? -2.779 12.023 -11.57 1 89.31 91 GLY A N 1
ATOM 733 C CA . GLY A 1 91 ? -3.99 11.82 -10.797 1 89.31 91 GLY A CA 1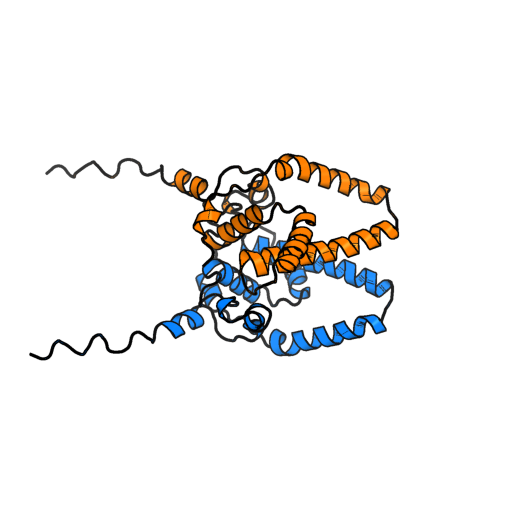
ATOM 734 C C . GLY A 1 91 ? -3.768 10.977 -9.555 1 89.31 91 GLY A C 1
ATOM 735 O O . GLY A 1 91 ? -4.281 11.289 -8.484 1 89.31 91 GLY A O 1
ATOM 736 N N . TRP A 1 92 ? -3.02 9.977 -9.695 1 92.88 92 TRP A N 1
ATOM 737 C CA . TRP A 1 92 ? -2.752 9.078 -8.57 1 92.88 92 TRP A CA 1
ATOM 738 C C . TRP A 1 92 ? -1.968 9.805 -7.48 1 92.88 92 TRP A C 1
ATOM 740 O O . TRP A 1 92 ? -2.318 9.719 -6.301 1 92.88 92 TRP A O 1
ATOM 750 N N . VAL A 1 93 ? -0.953 10.477 -7.891 1 92.81 93 VAL A N 1
ATOM 751 C CA . VAL A 1 93 ? -0.111 11.211 -6.949 1 92.81 93 VAL A CA 1
ATOM 752 C C . VAL A 1 93 ? -0.944 12.266 -6.227 1 92.81 93 VAL A C 1
ATOM 754 O O . VAL A 1 93 ? -0.855 12.398 -5.004 1 92.81 93 VAL A O 1
ATOM 757 N N . SER A 1 94 ? -1.708 12.922 -6.996 1 90.38 94 SER A N 1
ATOM 758 C CA . SER A 1 94 ? -2.57 13.945 -6.414 1 90.38 94 SER A CA 1
ATOM 759 C C . SER A 1 94 ? -3.518 13.352 -5.379 1 90.38 94 SER A C 1
ATOM 761 O O . SER A 1 94 ? -3.607 13.844 -4.254 1 90.38 94 SER A O 1
ATOM 763 N N . THR A 1 95 ? -4.168 12.344 -5.723 1 91.81 95 THR A N 1
ATOM 764 C CA . THR A 1 95 ? -5.133 11.695 -4.84 1 91.81 95 THR A CA 1
ATOM 765 C C . THR A 1 95 ? -4.445 11.164 -3.586 1 91.81 95 THR A C 1
ATOM 767 O O . THR A 1 95 ? -4.949 11.344 -2.475 1 91.81 95 THR A O 1
ATOM 770 N N . HIS A 1 96 ? -3.348 10.539 -3.779 1 93.81 96 HIS A N 1
ATOM 771 C CA . HIS A 1 96 ? -2.611 9.953 -2.662 1 93.81 96 HIS A CA 1
ATOM 772 C C . HIS A 1 96 ? -2.148 11.031 -1.687 1 93.81 96 HIS A C 1
ATOM 774 O O . HIS A 1 96 ? -2.307 10.883 -0.473 1 93.81 96 HIS A O 1
ATOM 780 N N . ARG A 1 97 ? -1.636 12.086 -2.188 1 91.44 97 ARG A N 1
ATOM 781 C CA . ARG A 1 97 ? -1.175 13.172 -1.337 1 91.44 97 ARG A CA 1
ATOM 782 C C . ARG A 1 97 ? -2.344 13.844 -0.622 1 91.44 97 ARG A C 1
ATOM 784 O O . ARG A 1 97 ? -2.238 14.195 0.554 1 91.44 97 ARG A O 1
ATOM 791 N N . HIS A 1 98 ? -3.445 13.992 -1.338 1 89.94 98 HIS A N 1
ATOM 792 C CA . HIS A 1 98 ? -4.645 14.523 -0.695 1 89.94 98 HIS A CA 1
ATOM 793 C C . HIS A 1 98 ? -5.113 13.609 0.431 1 89.94 98 HIS A C 1
ATOM 795 O O . HIS A 1 98 ? -5.512 14.078 1.497 1 89.94 98 HIS A O 1
ATOM 801 N N . HIS A 1 99 ? -5.043 12.367 0.152 1 93 99 HIS A N 1
ATOM 802 C CA . HIS A 1 99 ? -5.43 11.406 1.178 1 93 99 HIS A CA 1
ATOM 803 C C . HIS A 1 99 ? -4.555 11.539 2.418 1 93 99 HIS A C 1
ATOM 805 O O . HIS A 1 99 ? -5.059 11.539 3.543 1 93 99 HIS A O 1
ATOM 811 N N . HIS A 1 100 ? -3.291 11.672 2.203 1 92.19 100 HIS A N 1
ATOM 812 C CA . HIS A 1 100 ? -2.393 11.852 3.338 1 92.19 100 HIS A CA 1
ATOM 813 C C . HIS A 1 100 ? -2.725 13.133 4.105 1 92.19 100 HIS A C 1
ATOM 815 O O . HIS A 1 100 ? -2.816 13.109 5.336 1 92.19 100 HIS A O 1
ATOM 821 N N . LYS A 1 101 ? -2.939 14.164 3.428 1 87.38 101 LYS A N 1
ATOM 822 C CA . LYS A 1 101 ? -3.117 15.484 4.023 1 87.38 101 LYS A CA 1
ATOM 823 C C . LYS A 1 101 ? -4.438 15.57 4.785 1 87.38 101 LYS A C 1
ATOM 825 O O . LYS A 1 101 ? -4.512 16.203 5.836 1 87.38 101 LYS A O 1
ATOM 830 N N . TYR A 1 102 ? -5.422 14.922 4.227 1 91 102 TYR A N 1
ATOM 831 C CA . TYR A 1 102 ? -6.762 15.102 4.773 1 91 102 TYR A CA 1
ATOM 832 C C . TYR A 1 102 ? -7.344 13.766 5.234 1 91 102 TYR A C 1
ATOM 834 O O . TYR A 1 102 ? -8.562 13.578 5.215 1 91 102 TYR A O 1
ATOM 842 N N . THR A 1 103 ? -6.473 12.898 5.586 1 93.19 103 THR A N 1
ATOM 843 C CA . THR A 1 103 ? -6.832 11.516 5.875 1 93.19 103 THR A CA 1
ATOM 844 C C . THR A 1 103 ? -8.055 11.453 6.785 1 93.19 103 THR A C 1
ATOM 846 O O . THR A 1 103 ? -8.094 12.117 7.824 1 93.19 103 THR A O 1
ATOM 849 N N . ASP A 1 104 ? -9.047 10.773 6.34 1 92.94 104 ASP A N 1
ATOM 850 C CA . ASP A 1 104 ? -10.258 10.383 7.062 1 92.94 104 ASP A CA 1
ATOM 851 C C . ASP A 1 104 ? -11.102 11.602 7.422 1 92.94 104 ASP A C 1
ATOM 853 O O . ASP A 1 104 ? -11.93 11.539 8.336 1 92.94 104 ASP A O 1
ATOM 857 N N . SER A 1 105 ? -10.812 12.734 6.777 1 91 105 SER A N 1
ATOM 858 C CA . SER A 1 105 ? -11.648 13.922 6.891 1 91 105 SER A CA 1
ATOM 859 C C . SER A 1 105 ? -12.609 14.031 5.711 1 91 105 SER A C 1
ATOM 861 O O . SER A 1 105 ? -12.594 13.195 4.809 1 91 105 SER A O 1
ATOM 863 N N . LEU A 1 106 ? -13.398 14.992 5.719 1 88.12 106 LEU A N 1
ATOM 864 C CA . LEU A 1 106 ? -14.359 15.203 4.633 1 88.12 106 LEU A CA 1
ATOM 865 C C . LEU A 1 106 ? -13.648 15.648 3.361 1 88.12 106 LEU A C 1
ATOM 867 O O . LEU A 1 106 ? -14.203 15.547 2.266 1 88.12 106 LEU A O 1
ATOM 871 N N . LYS A 1 107 ? -12.406 16.141 3.449 1 88.75 107 LYS A N 1
ATOM 872 C CA . LYS A 1 107 ? -11.633 16.578 2.293 1 88.75 107 LYS A CA 1
ATOM 873 C C . LYS A 1 107 ? -10.867 15.414 1.669 1 88.75 107 LYS A C 1
ATOM 875 O O . LYS A 1 107 ? -10.312 15.539 0.576 1 88.75 107 LYS A O 1
ATOM 880 N N . ASP A 1 108 ? -10.852 14.281 2.391 1 92 108 ASP A N 1
ATOM 881 C CA . ASP A 1 108 ? -10.219 13.055 1.907 1 92 108 ASP A CA 1
ATOM 882 C C . ASP A 1 108 ? -10.938 12.516 0.678 1 92 108 ASP A C 1
ATOM 884 O O . ASP A 1 108 ? -12.141 12.25 0.726 1 92 108 ASP A O 1
ATOM 888 N N . PRO A 1 109 ? -10.258 12.375 -0.464 1 92.19 109 PRO A N 1
ATOM 889 C CA . PRO A 1 109 ? -10.93 11.938 -1.692 1 92.19 109 PRO A CA 1
ATOM 890 C C . PRO A 1 109 ? -11.594 10.57 -1.546 1 92.19 109 PRO A C 1
ATOM 892 O O . PRO A 1 109 ? -12.484 10.227 -2.322 1 92.19 109 PRO A O 1
ATOM 895 N N . HIS A 1 110 ? -11.156 9.781 -0.655 1 93.88 110 HIS A N 1
ATOM 896 C CA . HIS A 1 110 ? -11.781 8.484 -0.409 1 93.88 110 HIS A CA 1
ATOM 897 C C . HIS A 1 110 ? -11.984 8.242 1.084 1 93.88 110 HIS A C 1
ATOM 899 O O . HIS A 1 110 ? -11.594 7.191 1.603 1 93.88 110 HIS A O 1
ATOM 905 N N . SER A 1 111 ? -12.57 9.164 1.686 1 93.88 111 SER A N 1
ATOM 906 C CA . SER A 1 111 ? -12.836 9.141 3.121 1 93.88 111 SER A CA 1
ATOM 907 C C . SER A 1 111 ? -13.75 7.984 3.498 1 93.88 111 SER A C 1
ATOM 909 O O . SER A 1 111 ? -14.773 7.762 2.846 1 93.88 111 SER A O 1
ATOM 911 N N . PRO A 1 112 ? -13.383 7.289 4.539 1 94.62 112 PRO A N 1
ATOM 912 C CA . PRO A 1 112 ? -14.305 6.262 5.023 1 94.62 112 PRO A CA 1
ATOM 913 C C . PRO A 1 112 ? -15.586 6.848 5.617 1 94.62 112 PRO A C 1
ATOM 915 O O . PRO A 1 112 ? -16.562 6.125 5.812 1 94.62 112 PRO A O 1
ATOM 918 N N . ARG A 1 113 ? -15.578 8.062 5.848 1 91.44 113 ARG A N 1
ATOM 919 C CA . ARG A 1 113 ? -16.766 8.727 6.391 1 91.44 113 ARG A CA 1
ATOM 920 C C . ARG A 1 113 ? -17.891 8.758 5.367 1 91.44 113 ARG A C 1
ATOM 922 O O . ARG A 1 113 ? -19.062 8.914 5.73 1 91.44 113 ARG A O 1
ATOM 929 N N . ASP A 1 114 ? -17.531 8.656 4.152 1 91.38 114 ASP A N 1
ATOM 930 C CA . ASP A 1 114 ? -18.531 8.609 3.086 1 91.38 114 ASP A CA 1
ATOM 931 C C . ASP A 1 114 ? -19.047 7.184 2.881 1 91.38 114 ASP A C 1
ATOM 933 O O . ASP A 1 114 ? -19.812 6.926 1.954 1 91.38 114 ASP A O 1
ATOM 937 N N . GLY A 1 115 ? -18.562 6.277 3.709 1 92.94 115 GLY A N 1
ATOM 938 C CA . GLY A 1 115 ? -19.016 4.898 3.662 1 92.94 115 GLY A CA 1
ATOM 939 C C . GLY A 1 115 ? -17.984 3.955 3.061 1 92.94 115 GLY A C 1
ATOM 940 O O . GLY A 1 115 ? -17.109 4.379 2.303 1 92.94 115 GLY A O 1
ATOM 941 N N . PHE A 1 116 ? -18.219 2.701 3.338 1 93.75 116 PHE A N 1
ATOM 942 C CA . PHE A 1 116 ? -17.281 1.678 2.912 1 93.75 116 PHE A CA 1
ATOM 943 C C . PHE A 1 116 ? -17.203 1.611 1.391 1 93.75 116 PHE A C 1
ATOM 945 O O . PHE A 1 116 ? -16.109 1.642 0.818 1 93.75 116 PHE A O 1
ATOM 952 N N . TRP A 1 117 ? -18.375 1.515 0.766 1 94.06 117 TRP A N 1
ATOM 953 C CA . TRP A 1 117 ? -18.391 1.323 -0.681 1 94.06 117 TRP A CA 1
ATOM 954 C C . TRP A 1 117 ? -17.828 2.541 -1.4 1 94.06 117 TRP A C 1
ATOM 956 O O . TRP A 1 117 ? -17.172 2.406 -2.434 1 94.06 117 TRP A O 1
ATOM 966 N N . PHE A 1 118 ? -18.047 3.684 -0.89 1 93.5 118 PHE A N 1
ATOM 967 C CA . PHE A 1 118 ? -17.453 4.875 -1.484 1 93.5 118 PHE A CA 1
ATOM 968 C C . PHE A 1 118 ? -15.945 4.852 -1.346 1 93.5 118 PHE A C 1
ATOM 970 O O . PHE A 1 118 ? -15.219 5.004 -2.334 1 93.5 118 PHE A O 1
ATOM 977 N N . SER A 1 119 ? -15.5 4.625 -0.091 1 95.06 119 SER A N 1
ATOM 978 C CA . SER A 1 119 ? -14.055 4.66 0.14 1 95.06 119 SER A CA 1
ATOM 979 C C . SER A 1 119 ? -13.352 3.504 -0.565 1 95.06 119 SER A C 1
ATOM 981 O O . SER A 1 119 ? -12.18 3.607 -0.92 1 95.06 119 SER A O 1
ATOM 983 N N . HIS A 1 120 ? -14.102 2.455 -0.796 1 92.88 120 HIS A N 1
ATOM 984 C CA . HIS A 1 120 ? -13.516 1.303 -1.468 1 92.88 120 HIS A CA 1
ATOM 985 C C . HIS A 1 120 ? -13.414 1.534 -2.971 1 92.88 120 HIS A C 1
ATOM 987 O O . HIS A 1 120 ? -12.359 1.298 -3.57 1 92.88 120 HIS A O 1
ATOM 993 N N . MET A 1 121 ? -14.422 2.023 -3.57 1 92.06 121 MET A N 1
ATOM 994 C CA . MET A 1 121 ? -14.359 2.09 -5.027 1 92.06 121 MET A CA 1
ATOM 995 C C . MET A 1 121 ? -15.18 3.262 -5.555 1 92.06 121 MET A C 1
ATOM 997 O O . MET A 1 121 ? -14.938 3.748 -6.66 1 92.06 121 MET A O 1
ATOM 1001 N N . GLY A 1 122 ? -16.141 3.766 -4.852 1 92.5 122 GLY A N 1
ATOM 1002 C CA . GLY A 1 122 ? -17.031 4.816 -5.32 1 92.5 122 GLY A CA 1
ATOM 1003 C C . GLY A 1 122 ? -16.312 6.109 -5.648 1 92.5 122 GLY A C 1
ATOM 1004 O O . GLY A 1 122 ? -16.719 6.844 -6.551 1 92.5 122 GLY A O 1
ATOM 1005 N N . TRP A 1 123 ? -15.258 6.355 -4.91 1 92.38 123 TRP A N 1
ATOM 1006 C CA . TRP A 1 123 ? -14.484 7.578 -5.082 1 92.38 123 TRP A CA 1
ATOM 1007 C C . TRP A 1 123 ? -13.875 7.648 -6.477 1 92.38 123 TRP A C 1
ATOM 1009 O O . TRP A 1 123 ? -13.539 8.734 -6.961 1 92.38 123 TRP A O 1
ATOM 1019 N N . LEU A 1 124 ? -13.734 6.562 -7.133 1 91.62 124 LEU A N 1
ATOM 1020 C CA . LEU A 1 124 ? -13.148 6.508 -8.469 1 91.62 124 LEU A CA 1
ATOM 1021 C C . LEU A 1 124 ? -14.078 7.156 -9.492 1 91.62 124 LEU A C 1
ATOM 1023 O O . LEU A 1 124 ? -13.656 7.438 -10.625 1 91.62 124 LEU A O 1
ATOM 1027 N N . TYR A 1 125 ? -15.242 7.449 -9.094 1 89.5 125 TYR A N 1
ATOM 1028 C CA . TYR A 1 125 ? -16.219 8.07 -9.977 1 89.5 125 TYR A CA 1
ATOM 1029 C C . TYR A 1 125 ? -16.438 9.531 -9.602 1 89.5 125 TYR A C 1
ATOM 1031 O O . TYR A 1 125 ? -17.172 10.25 -10.289 1 89.5 125 TYR A O 1
ATOM 1039 N N . ASP A 1 126 ? -15.773 9.875 -8.562 1 88.19 126 ASP A N 1
ATOM 1040 C CA . ASP A 1 126 ? -15.953 11.227 -8.055 1 88.19 126 ASP A CA 1
ATOM 1041 C C . ASP A 1 126 ? -15.297 12.258 -8.969 1 88.19 126 ASP A C 1
ATOM 1043 O O . ASP A 1 126 ? -14.164 12.062 -9.414 1 88.19 126 ASP A O 1
ATOM 1047 N N . THR A 1 127 ? -15.977 13.383 -9.211 1 85.5 127 THR A N 1
ATOM 1048 C CA . THR A 1 127 ? -15.477 14.406 -10.125 1 85.5 127 THR A CA 1
ATOM 1049 C C . THR A 1 127 ? -15.008 15.641 -9.352 1 85.5 127 THR A C 1
ATOM 1051 O O . THR A 1 127 ? -14.469 16.578 -9.945 1 85.5 127 THR A O 1
ATOM 1054 N N . LYS A 1 128 ? -15.156 15.594 -8.094 1 84.75 128 LYS A N 1
ATOM 1055 C CA . LYS A 1 128 ? -14.742 16.719 -7.262 1 84.75 128 LYS A CA 1
ATOM 1056 C C . LYS A 1 128 ? -13.289 16.562 -6.816 1 84.75 128 LYS A C 1
ATOM 1058 O O . LYS A 1 128 ? -12.867 15.469 -6.43 1 84.75 128 LYS A O 1
ATOM 1063 N N . ASN A 1 129 ? -12.633 17.734 -6.93 1 79.62 129 ASN A N 1
ATOM 1064 C CA . ASN A 1 129 ? -11.281 17.734 -6.383 1 79.62 129 ASN A CA 1
ATOM 1065 C C . ASN A 1 129 ? -11.281 18.078 -4.895 1 79.62 129 ASN A C 1
ATOM 1067 O O . ASN A 1 129 ? -12.344 18.297 -4.301 1 79.62 129 ASN A O 1
ATOM 1071 N N . ALA A 1 130 ? -10.133 18.031 -4.25 1 75.25 130 ALA A N 1
ATOM 1072 C CA . ALA A 1 130 ? -10.031 18.188 -2.803 1 75.25 130 ALA A CA 1
ATOM 1073 C C . ALA A 1 130 ? -10.555 19.547 -2.363 1 75.25 130 ALA A C 1
ATOM 1075 O O . ALA A 1 130 ? -11.211 19.672 -1.327 1 75.25 130 ALA A O 1
ATOM 1076 N N . ASP A 1 131 ? -10.266 20.562 -3.129 1 72.5 131 ASP A N 1
ATOM 1077 C CA . ASP A 1 131 ? -10.719 21.906 -2.803 1 72.5 131 ASP A CA 1
ATOM 1078 C C . ASP A 1 131 ? -12.242 22.016 -2.865 1 72.5 131 ASP A C 1
ATOM 1080 O O . ASP A 1 131 ? -12.859 22.656 -2.025 1 72.5 131 ASP A O 1
ATOM 1084 N N . GLU A 1 132 ? -12.688 21.391 -3.846 1 81.19 132 GLU A N 1
ATOM 1085 C CA . GLU A 1 132 ? -14.141 21.391 -4.031 1 81.19 132 GLU A CA 1
ATOM 1086 C C . GLU A 1 132 ? -14.836 20.609 -2.926 1 81.19 132 GLU A C 1
ATOM 1088 O O . GLU A 1 132 ? -15.969 20.922 -2.549 1 81.19 132 GLU A O 1
ATOM 1093 N N . ARG A 1 133 ? -14.188 19.688 -2.344 1 78.75 133 ARG A N 1
ATOM 1094 C CA . ARG A 1 133 ? -14.773 18.875 -1.272 1 78.75 133 ARG A CA 1
ATOM 1095 C C . ARG A 1 133 ? -14.828 19.672 0.03 1 78.75 133 ARG A C 1
ATOM 1097 O O . ARG A 1 133 ? -15.727 19.469 0.851 1 78.75 133 ARG A O 1
ATOM 1104 N N . ASP A 1 134 ? -13.836 20.547 0.266 1 63.31 134 ASP A N 1
ATOM 1105 C CA . ASP A 1 134 ? -13.82 21.422 1.438 1 63.31 134 ASP A CA 1
ATOM 1106 C C . ASP A 1 134 ? -14.938 22.453 1.363 1 63.31 134 ASP A C 1
ATOM 1108 O O . ASP A 1 134 ? -15.523 22.828 2.385 1 63.31 134 ASP A O 1
ATOM 1112 N N . GLY A 1 135 ? -15.055 23.328 0.268 1 59.38 135 GLY A N 1
ATOM 1113 C CA . GLY A 1 135 ? -16.047 24.375 0.079 1 59.38 135 GLY A CA 1
ATOM 1114 C C . GLY A 1 135 ? -17.469 23.875 0.221 1 59.38 135 GLY A C 1
ATOM 1115 O O . GLY A 1 135 ? -18.391 24.672 0.365 1 59.38 135 GLY A O 1
ATOM 1116 N N . GLY A 1 136 ? -17.812 22.75 0.002 1 49.16 136 GLY A N 1
ATOM 1117 C CA . GLY A 1 136 ? -19.172 22.297 0.263 1 49.16 136 GLY A CA 1
ATOM 1118 C C . GLY A 1 136 ? -19.531 22.312 1.736 1 49.16 136 GLY A C 1
ATOM 1119 O O . GLY A 1 136 ? -20.688 22.5 2.096 1 49.16 136 GLY A O 1
ATOM 1120 N N . ALA A 1 137 ? -18.75 22.141 2.672 1 41.12 137 ALA A N 1
ATOM 1121 C CA . ALA A 1 137 ? -19.094 22.266 4.09 1 41.12 137 ALA A CA 1
ATOM 1122 C C . ALA A 1 137 ? -19 23.719 4.539 1 41.12 137 ALA A C 1
ATOM 1124 O O . ALA A 1 137 ? -19.438 24.062 5.637 1 41.12 137 ALA A O 1
ATOM 1125 N N . GLY A 1 138 ? -18.359 24.641 3.891 1 37.5 138 GLY A N 1
ATOM 1126 C CA . GLY A 1 138 ? -18.375 26.047 4.254 1 37.5 138 GLY A CA 1
ATOM 1127 C C . GLY A 1 138 ? -19.75 26.688 4.113 1 37.5 138 GLY A C 1
ATOM 1128 O O . GLY A 1 138 ? -19.984 27.781 4.629 1 37.5 138 GLY A O 1
ATOM 1129 N N . ASP A 1 139 ? -20.547 26.406 3.225 1 35.78 139 ASP A N 1
ATOM 1130 C CA . ASP A 1 139 ? -21.734 27.234 3.146 1 35.78 139 ASP A CA 1
ATOM 1131 C C . ASP A 1 139 ? -22.672 26.984 4.336 1 35.78 139 ASP A C 1
ATOM 1133 O O . ASP A 1 139 ? -23.828 27.422 4.328 1 35.78 139 ASP A O 1
ATOM 1137 N N . ILE A 1 140 ? -22.422 26.172 5.27 1 31.67 140 ILE A N 1
ATOM 1138 C CA . ILE A 1 140 ? -23.344 26.266 6.391 1 31.67 140 ILE A CA 1
ATOM 1139 C C . ILE A 1 140 ? -22.938 27.422 7.301 1 31.67 140 ILE A C 1
ATOM 1141 O O . ILE A 1 140 ? -23.359 27.5 8.453 1 31.67 140 ILE A O 1
ATOM 1145 N N . ARG A 1 141 ? -22.062 28.469 7.043 1 34.47 141 ARG A N 1
ATOM 1146 C CA . ARG A 1 141 ? -22.078 29.781 7.672 1 34.47 141 ARG A CA 1
ATOM 1147 C C . ARG A 1 141 ? -23.344 30.562 7.312 1 34.47 141 ARG A C 1
ATOM 1149 O O . ARG A 1 141 ? -23.375 31.266 6.301 1 34.47 141 ARG A O 1
ATOM 1156 N N . GLY A 1 142 ? -24.547 30.125 7.285 1 30.16 142 GLY A N 1
ATOM 1157 C CA . GLY A 1 142 ? -25.719 31 7.293 1 30.16 142 GLY A CA 1
ATOM 1158 C C . GLY A 1 142 ? -25.578 32.156 8.266 1 30.16 142 GLY A C 1
ATOM 1159 O O . GLY A 1 142 ? -24.578 32.281 8.953 1 30.16 142 GLY A O 1
ATOM 1160 N N . GLY A 1 143 ? -26.922 32.719 9.023 1 30.19 143 GLY A N 1
ATOM 1161 C CA . GLY A 1 143 ? -27.719 33.812 9.609 1 30.19 143 GLY A CA 1
ATOM 1162 C C . GLY A 1 143 ? -27.219 34.219 10.977 1 30.19 143 GLY A C 1
ATOM 1163 O O . GLY A 1 143 ? -27.891 35 11.672 1 30.19 143 GLY A O 1
ATOM 1164 N N . VAL A 1 144 ? -26.328 33.562 11.68 1 29.75 144 VAL A N 1
ATOM 1165 C CA . VAL A 1 144 ? -26.25 34.125 13.023 1 29.75 144 VAL A CA 1
ATOM 1166 C C . VAL A 1 144 ? -25.562 35.5 12.977 1 29.75 144 VAL A C 1
ATOM 1168 O O . VAL A 1 144 ? -25.391 36.156 14.016 1 29.75 144 VAL A O 1
ATOM 1171 N N . ALA A 1 145 ? -24.969 36.031 11.883 1 30.08 145 ALA A N 1
ATOM 1172 C CA . ALA A 1 145 ? -24.578 37.438 12.023 1 30.08 145 ALA A CA 1
ATOM 1173 C C . ALA A 1 145 ? -25.797 38.344 12.133 1 30.08 145 ALA A C 1
ATOM 1175 O O . ALA A 1 145 ? -25.703 39.469 12.609 1 30.08 145 ALA A O 1
ATOM 1176 N N . GLN A 1 146 ? -26.859 38.281 11.422 1 27.88 146 GLN A N 1
ATOM 1177 C CA . GLN A 1 146 ? -27.688 39.5 11.367 1 27.88 146 GLN A CA 1
ATOM 1178 C C . GLN A 1 146 ? -28.562 39.594 12.609 1 27.88 146 GLN A C 1
ATOM 1180 O O . GLN A 1 146 ? -29.297 40.594 12.766 1 27.88 146 GLN A O 1
ATOM 1185 N N . GLN A 1 147 ? -29.203 38.625 13.234 1 26.83 147 GLN A N 1
ATOM 1186 C CA . GLN A 1 147 ? -30.25 39.188 14.086 1 26.83 147 GLN A CA 1
ATOM 1187 C C . GLN A 1 147 ? -29.641 39.812 15.352 1 26.83 147 GLN A C 1
ATOM 1189 O O . GLN A 1 147 ? -29.047 39.094 16.172 1 26.83 147 GLN A O 1
ATOM 1194 N N . PRO A 1 148 ? -29.125 41.156 15.266 1 29.59 148 PRO A N 1
ATOM 1195 C CA . PRO A 1 148 ? -28.75 41.969 16.438 1 29.59 148 PRO A CA 1
ATOM 1196 C C . PRO A 1 148 ? -29.734 41.844 17.578 1 29.59 148 PRO A C 1
ATOM 1198 O O . PRO A 1 148 ? -30.891 41.469 17.375 1 29.59 148 PRO A O 1
ATOM 1201 N N . PRO A 1 149 ? -29.453 41.812 18.859 1 28.39 149 PRO A N 1
ATOM 1202 C CA . PRO A 1 149 ? -30.484 42 19.875 1 28.39 149 PRO A CA 1
ATOM 1203 C C . PRO A 1 149 ? -31.391 43.188 19.578 1 28.39 149 PRO A C 1
ATOM 1205 O O . PRO A 1 149 ? -30.906 44.219 19.078 1 28.39 149 PRO A O 1
ATOM 1208 N N . ARG A 1 150 ? -32.656 43.125 18.844 1 24.27 150 ARG A N 1
ATOM 1209 C CA . ARG A 1 150 ? -33.656 44.156 18.859 1 24.27 150 ARG A CA 1
ATOM 1210 C C . ARG A 1 150 ? -33.781 44.812 20.234 1 24.27 150 ARG A C 1
ATOM 1212 O O . ARG A 1 150 ? -33.969 44.125 21.25 1 24.27 150 ARG A O 1
ATOM 1219 N N . LEU A 1 151 ? -33.156 46.062 20.438 1 19.66 151 LEU A N 1
ATOM 1220 C CA . LEU A 1 151 ? -33.688 47.094 21.344 1 19.66 151 LEU A CA 1
ATOM 1221 C C . LEU A 1 151 ? -35.062 47.562 20.891 1 19.66 151 LEU A C 1
ATOM 1223 O O . LEU A 1 151 ? -35.312 47.688 19.688 1 19.66 151 LEU A O 1
ATOM 1227 N N . MET B 1 1 ? -13.883 7.914 17.141 1 35.72 1 MET B N 1
ATOM 1228 C CA . MET B 1 1 ? -12.656 8.617 16.797 1 35.72 1 MET B CA 1
ATOM 1229 C C . MET B 1 1 ? -11.438 7.918 17.391 1 35.72 1 MET B C 1
ATOM 1231 O O . MET B 1 1 ? -11.414 7.625 18.594 1 35.72 1 MET B O 1
ATOM 1235 N N . ILE B 1 2 ? -10.82 7.148 16.625 1 47.03 2 ILE B N 1
ATOM 1236 C CA . ILE B 1 2 ? -9.641 6.449 17.141 1 47.03 2 ILE B CA 1
ATOM 1237 C C . ILE B 1 2 ? -8.734 7.434 17.859 1 47.03 2 ILE B C 1
ATOM 1239 O O . ILE B 1 2 ? -8.516 8.555 17.406 1 47.03 2 ILE B O 1
ATOM 1243 N N . ASP B 1 3 ? -8.578 7.156 19.094 1 55.19 3 ASP B N 1
ATOM 1244 C CA . ASP B 1 3 ? -7.754 8.023 19.922 1 55.19 3 ASP B CA 1
ATOM 1245 C C . ASP B 1 3 ? -6.324 8.094 19.406 1 55.19 3 ASP B C 1
ATOM 1247 O O . ASP B 1 3 ? -5.488 7.258 19.75 1 55.19 3 ASP B O 1
ATOM 1251 N N . MET B 1 4 ? -6.09 8.867 18.375 1 58.69 4 MET B N 1
ATOM 1252 C CA . MET B 1 4 ? -4.797 9.086 17.734 1 58.69 4 MET B CA 1
ATOM 1253 C C . MET B 1 4 ? -3.703 9.297 18.766 1 58.69 4 MET B C 1
ATOM 1255 O O . MET B 1 4 ? -2.551 8.922 18.547 1 58.69 4 MET B O 1
ATOM 1259 N N . LYS B 1 5 ? -4.094 9.82 19.891 1 61.62 5 LYS B N 1
ATOM 1260 C CA . LYS B 1 5 ? -3.105 10.141 20.922 1 61.62 5 LYS B CA 1
ATOM 1261 C C . LYS B 1 5 ? -2.416 8.883 21.438 1 61.62 5 LYS B C 1
ATOM 1263 O O . LYS B 1 5 ? -1.213 8.891 21.703 1 61.62 5 LYS B O 1
ATOM 1268 N N . LYS B 1 6 ? -3.158 7.902 21.5 1 68.5 6 LYS B N 1
ATOM 1269 C CA . LYS B 1 6 ? -2.613 6.656 22.031 1 68.5 6 LYS B CA 1
ATOM 1270 C C . LYS B 1 6 ? -1.6 6.047 21.062 1 68.5 6 LYS B C 1
ATOM 1272 O O . LYS B 1 6 ? -0.587 5.488 21.484 1 68.5 6 LYS B O 1
ATOM 1277 N N . TYR B 1 7 ? -1.725 6.316 19.828 1 71.12 7 TYR B N 1
ATOM 1278 C CA . TYR B 1 7 ? -0.88 5.699 18.812 1 71.12 7 TYR B CA 1
ATOM 1279 C C . TYR B 1 7 ? 0.395 6.504 18.594 1 71.12 7 TYR B C 1
ATOM 1281 O O . TYR B 1 7 ? 1.428 5.953 18.203 1 71.12 7 TYR B O 1
ATOM 1289 N N . LEU B 1 8 ? 0.312 7.66 19 1 70.19 8 LEU B N 1
ATOM 1290 C CA . LEU B 1 8 ? 1.434 8.555 18.75 1 70.19 8 LEU B CA 1
ATOM 1291 C C . LEU B 1 8 ? 2.604 8.234 19.672 1 70.19 8 LEU B C 1
ATOM 1293 O O . LEU B 1 8 ? 3.734 8.664 19.422 1 70.19 8 LEU B O 1
ATOM 1297 N N . LYS B 1 9 ? 2.418 7.379 20.656 1 76.25 9 LYS B N 1
ATOM 1298 C CA . LYS B 1 9 ? 3.455 7.059 21.625 1 76.25 9 LYS B CA 1
ATOM 1299 C C . LYS B 1 9 ? 4.113 5.719 21.312 1 76.25 9 LYS B C 1
ATOM 1301 O O . LYS B 1 9 ? 5.004 5.27 22.031 1 76.25 9 LYS B O 1
ATOM 1306 N N . VAL B 1 10 ? 3.752 5.203 20.25 1 79.5 10 VAL B N 1
ATOM 1307 C CA . VAL B 1 10 ? 4.309 3.904 19.891 1 79.5 10 VAL B CA 1
ATOM 1308 C C . VAL B 1 10 ? 5.52 4.094 18.984 1 79.5 10 VAL B C 1
ATOM 1310 O O . VAL B 1 10 ? 5.445 4.812 17.984 1 79.5 10 VAL B O 1
ATOM 1313 N N . ALA B 1 11 ? 6.668 3.416 19.375 1 80.25 11 ALA B N 1
ATOM 1314 C CA . ALA B 1 11 ? 7.871 3.457 18.547 1 80.25 11 ALA B CA 1
ATOM 1315 C C . ALA B 1 11 ? 7.824 2.391 17.453 1 80.25 11 ALA B C 1
ATOM 1317 O O . ALA B 1 11 ? 7.324 1.286 17.688 1 80.25 11 ALA B O 1
ATOM 1318 N N . PRO B 1 12 ? 8.508 2.725 16.375 1 82.44 12 PRO B N 1
ATOM 1319 C CA . PRO B 1 12 ? 8.43 1.79 15.242 1 82.44 12 PRO B CA 1
ATOM 1320 C C . PRO B 1 12 ? 9.336 0.575 15.422 1 82.44 12 PRO B C 1
ATOM 1322 O O . PRO B 1 12 ? 8.945 -0.544 15.078 1 82.44 12 PRO B O 1
ATOM 1325 N N . GLY B 1 13 ? 10.469 0.786 15.953 1 83.06 13 GLY B N 1
ATOM 1326 C CA . GLY B 1 13 ? 11.438 -0.297 16.047 1 83.06 13 GLY B CA 1
ATOM 1327 C C . GLY B 1 13 ? 11.062 -1.344 17.078 1 83.06 13 GLY B C 1
ATOM 1328 O O . GLY B 1 13 ? 10.656 -1.008 18.188 1 83.06 13 GLY B O 1
ATOM 1329 N N . THR B 1 14 ? 11.141 -2.666 16.625 1 83.06 14 THR B N 1
ATOM 1330 C CA . THR B 1 14 ? 10.891 -3.797 17.5 1 83.06 14 THR B CA 1
ATOM 1331 C C . THR B 1 14 ? 12.031 -4.805 17.438 1 83.06 14 THR B C 1
ATOM 1333 O O . THR B 1 14 ? 12.844 -4.773 16.516 1 83.06 14 THR B O 1
ATOM 1336 N N . PRO B 1 15 ? 12.148 -5.633 18.5 1 81.94 15 PRO B N 1
ATOM 1337 C CA . PRO B 1 15 ? 13.156 -6.691 18.422 1 81.94 15 PRO B CA 1
ATOM 1338 C C . PRO B 1 15 ? 13.039 -7.539 17.172 1 81.94 15 PRO B C 1
ATOM 1340 O O . PRO B 1 15 ? 14.055 -7.949 16.594 1 81.94 15 PRO B O 1
ATOM 1343 N N . PHE B 1 16 ? 11.914 -7.723 16.812 1 83.94 16 PHE B N 1
ATOM 1344 C CA . PHE B 1 16 ? 11.734 -8.5 15.602 1 83.94 16 PHE B CA 1
ATOM 1345 C C . PHE B 1 16 ? 12.336 -7.777 14.406 1 83.94 16 PHE B C 1
ATOM 1347 O O . PHE B 1 16 ? 13.016 -8.391 13.578 1 83.94 16 PHE B O 1
ATOM 1354 N N . SER B 1 17 ? 12.031 -6.547 14.25 1 84.56 17 SER B N 1
ATOM 1355 C CA . SER B 1 17 ? 12.594 -5.812 13.117 1 84.56 17 SER B CA 1
ATOM 1356 C C . SER B 1 17 ? 14.117 -5.883 13.109 1 84.56 17 SER B C 1
ATOM 1358 O O . SER B 1 17 ? 14.727 -6.016 12.055 1 84.56 17 SER B O 1
ATOM 1360 N N . LYS B 1 18 ? 14.68 -5.906 14.273 1 83.31 18 LYS B N 1
ATOM 1361 C CA . LYS B 1 18 ? 16.141 -5.832 14.391 1 83.31 18 LYS B CA 1
ATOM 1362 C C . LYS B 1 18 ? 16.781 -7.188 14.109 1 83.31 18 LYS B C 1
ATOM 1364 O O . LYS B 1 18 ? 17.828 -7.262 13.469 1 83.31 18 LYS B O 1
ATOM 1369 N N . VAL B 1 19 ? 16.141 -8.125 14.484 1 88.12 19 VAL B N 1
ATOM 1370 C CA . VAL B 1 19 ? 16.781 -9.43 14.398 1 88.12 19 VAL B CA 1
ATOM 1371 C C . VAL B 1 19 ? 16 -10.328 13.438 1 88.12 19 VAL B C 1
ATOM 1373 O O . VAL B 1 19 ? 16.594 -10.984 12.578 1 88.12 19 VAL B O 1
ATOM 1376 N N . GLY B 1 20 ? 14.758 -10.352 13.562 1 90.19 20 GLY B N 1
ATOM 1377 C CA . GLY B 1 20 ? 13.898 -11.25 12.805 1 90.19 20 GLY B CA 1
ATOM 1378 C C . GLY B 1 20 ? 13.891 -10.945 11.312 1 90.19 20 GLY B C 1
ATOM 1379 O O . GLY B 1 20 ? 13.977 -11.852 10.484 1 90.19 20 GLY B O 1
ATOM 1380 N N . LEU B 1 21 ? 13.828 -9.711 11.016 1 90.12 21 LEU B N 1
ATOM 1381 C CA . LEU B 1 21 ? 13.672 -9.328 9.617 1 90.12 21 LEU B CA 1
ATOM 1382 C C . LEU B 1 21 ? 14.906 -9.695 8.812 1 90.12 21 LEU B C 1
ATOM 1384 O O . LEU B 1 21 ? 14.797 -10.328 7.754 1 90.12 21 LEU B O 1
ATOM 1388 N N . PRO B 1 22 ? 16.188 -9.359 9.281 1 91.44 22 PRO B N 1
ATOM 1389 C CA . PRO B 1 22 ? 17.359 -9.82 8.539 1 91.44 22 PRO B CA 1
ATOM 1390 C C . PRO B 1 22 ? 17.422 -11.344 8.414 1 91.44 22 PRO B C 1
ATOM 1392 O O . PRO B 1 22 ? 17.828 -11.859 7.375 1 91.44 22 PRO B O 1
ATOM 1395 N N . PHE B 1 23 ? 17 -11.977 9.383 1 93.75 23 PHE B N 1
ATOM 1396 C CA . PHE B 1 23 ? 17.016 -13.438 9.375 1 93.75 23 PHE B CA 1
ATOM 1397 C C . PHE B 1 23 ? 16.062 -13.984 8.312 1 93.75 23 PHE B C 1
ATOM 1399 O O . PHE B 1 23 ? 16.422 -14.875 7.543 1 93.75 23 PHE B O 1
ATOM 1406 N N . VAL B 1 24 ? 14.93 -13.477 8.281 1 93.38 24 VAL B N 1
ATOM 1407 C CA . VAL B 1 24 ? 13.945 -13.953 7.32 1 93.38 24 VAL B CA 1
ATOM 1408 C C . VAL B 1 24 ? 14.422 -13.672 5.898 1 93.38 24 VAL B C 1
ATOM 1410 O O . VAL B 1 24 ? 14.188 -14.469 4.988 1 93.38 24 VAL B O 1
ATOM 1413 N N . HIS B 1 25 ? 15.062 -12.555 5.66 1 93.56 25 HIS B N 1
ATOM 1414 C CA . HIS B 1 25 ? 15.594 -12.234 4.34 1 93.56 25 HIS B CA 1
ATOM 1415 C C . HIS B 1 25 ? 16.688 -13.211 3.939 1 93.56 25 HIS B C 1
ATOM 1417 O O . HIS B 1 25 ? 16.766 -13.641 2.783 1 93.56 25 HIS B O 1
ATOM 1423 N N . LEU B 1 26 ? 17.531 -13.57 4.867 1 93.88 26 LEU B N 1
ATOM 1424 C CA . LEU B 1 26 ? 18.578 -14.547 4.602 1 93.88 26 LEU B CA 1
ATOM 1425 C C . LEU B 1 26 ? 17.984 -15.906 4.246 1 93.88 26 LEU B C 1
ATOM 1427 O O . LEU B 1 26 ? 18.438 -16.562 3.312 1 93.88 26 LEU B O 1
ATOM 1431 N N . LEU B 1 27 ? 16.984 -16.266 4.961 1 94.06 27 LEU B N 1
ATOM 1432 C CA . LEU B 1 27 ? 16.297 -17.531 4.672 1 94.06 27 LEU B CA 1
ATOM 1433 C C . LEU B 1 27 ? 15.656 -17.484 3.291 1 94.06 27 LEU B C 1
ATOM 1435 O O . LEU B 1 27 ? 15.695 -18.484 2.559 1 94.06 27 LEU B O 1
ATOM 1439 N N . ALA B 1 28 ? 15.047 -16.359 3.027 1 93.44 28 ALA B N 1
ATOM 1440 C CA . ALA B 1 28 ? 14.398 -16.219 1.728 1 93.44 28 ALA B CA 1
ATOM 1441 C C . ALA B 1 28 ? 15.406 -16.375 0.591 1 93.44 28 ALA B C 1
ATOM 1443 O O . ALA B 1 28 ? 15.07 -16.891 -0.476 1 93.44 28 ALA B O 1
ATOM 1444 N N . MET B 1 29 ? 16.625 -16.016 0.798 1 94.62 29 MET B N 1
ATOM 1445 C CA . MET B 1 29 ? 17.656 -16.156 -0.217 1 94.62 29 MET B CA 1
ATOM 1446 C C . MET B 1 29 ? 17.969 -17.625 -0.482 1 94.62 29 MET B C 1
ATOM 1448 O O . MET B 1 29 ? 18.484 -17.969 -1.548 1 94.62 29 MET B O 1
ATOM 1452 N N . TYR B 1 30 ? 17.656 -18.422 0.408 1 95.12 30 TYR B N 1
ATOM 1453 C CA . TYR B 1 30 ? 17.922 -19.844 0.277 1 95.12 30 TYR B CA 1
ATOM 1454 C C . TYR B 1 30 ? 16.766 -20.547 -0.445 1 95.12 30 TYR B C 1
ATOM 1456 O O . TYR B 1 30 ? 16.906 -21.688 -0.874 1 95.12 30 TYR B O 1
ATOM 1464 N N . ALA B 1 31 ? 15.719 -19.922 -0.607 1 93.38 31 ALA B N 1
ATOM 1465 C CA . ALA B 1 31 ? 14.484 -20.5 -1.129 1 93.38 31 ALA B CA 1
ATOM 1466 C C . ALA B 1 31 ? 14.719 -21.141 -2.496 1 93.38 31 ALA B C 1
ATOM 1468 O O . ALA B 1 31 ? 14.219 -22.234 -2.768 1 93.38 31 ALA B O 1
ATOM 1469 N N . PRO B 1 32 ? 15.5 -20.562 -3.418 1 92.12 32 PRO B N 1
ATOM 1470 C CA . PRO B 1 32 ? 15.688 -21.172 -4.734 1 92.12 32 PRO B CA 1
ATOM 1471 C C . PRO B 1 32 ? 16.328 -22.562 -4.656 1 92.12 32 PRO B C 1
ATOM 1473 O O . PRO B 1 32 ? 16.094 -23.406 -5.523 1 92.12 32 PRO B O 1
ATOM 1476 N N . PHE B 1 33 ? 17 -22.797 -3.641 1 95.75 33 PHE B N 1
ATOM 1477 C CA . PHE B 1 33 ? 17.703 -24.078 -3.479 1 95.75 33 PHE B CA 1
ATOM 1478 C C . PHE B 1 33 ? 16.75 -25.125 -2.91 1 95.75 33 PHE B C 1
ATOM 1480 O O . PHE B 1 33 ? 17.094 -26.312 -2.859 1 95.75 33 PHE B O 1
ATOM 1487 N N . CYS B 1 34 ? 15.648 -24.75 -2.545 1 95.06 34 CYS B N 1
ATOM 1488 C CA . CYS B 1 34 ? 14.641 -25.641 -1.985 1 95.06 34 CYS B CA 1
ATOM 1489 C C . CYS B 1 34 ? 13.375 -25.641 -2.842 1 95.06 34 CYS B C 1
ATOM 1491 O O . CYS B 1 34 ? 12.273 -25.828 -2.328 1 95.06 34 CYS B O 1
ATOM 1493 N N . PHE B 1 35 ? 13.594 -25.453 -4.059 1 94.12 35 PHE B N 1
ATOM 1494 C CA . PHE B 1 35 ? 12.469 -25.281 -4.977 1 94.12 35 PHE B CA 1
ATOM 1495 C C . PHE B 1 35 ? 11.625 -26.547 -5.039 1 94.12 35 PHE B C 1
ATOM 1497 O O . PHE B 1 35 ? 12.156 -27.656 -5.133 1 94.12 35 PHE B O 1
ATOM 1504 N N . SER B 1 36 ? 10.305 -26.438 -4.969 1 95.75 36 SER B N 1
ATOM 1505 C CA . SER B 1 36 ? 9.281 -27.422 -5.258 1 95.75 36 SER B CA 1
ATOM 1506 C C . SER B 1 36 ? 7.965 -26.766 -5.656 1 95.75 36 SER B C 1
ATOM 1508 O O . SER B 1 36 ? 7.695 -25.625 -5.262 1 95.75 36 SER B O 1
ATOM 1510 N N . TRP B 1 37 ? 7.238 -27.406 -6.355 1 91.38 37 TRP B N 1
ATOM 1511 C CA . TRP B 1 37 ? 5.957 -26.859 -6.77 1 91.38 37 TRP B CA 1
ATOM 1512 C C . TRP B 1 37 ? 5.027 -26.672 -5.574 1 91.38 37 TRP B C 1
ATOM 1514 O O . TRP B 1 37 ? 4.227 -25.734 -5.543 1 91.38 37 TRP B O 1
ATOM 1524 N N . ASP B 1 38 ? 5.199 -27.594 -4.672 1 95.69 38 ASP B N 1
ATOM 1525 C CA . ASP B 1 38 ? 4.438 -27.438 -3.436 1 95.69 38 ASP B CA 1
ATOM 1526 C C . ASP B 1 38 ? 4.797 -26.141 -2.73 1 95.69 38 ASP B C 1
ATOM 1528 O O . ASP B 1 38 ? 3.924 -25.438 -2.203 1 95.69 38 ASP B O 1
ATOM 1532 N N . ALA B 1 39 ? 6.039 -25.844 -2.752 1 95.25 39 ALA B N 1
ATOM 1533 C CA . ALA B 1 39 ? 6.508 -24.594 -2.137 1 95.25 39 ALA B CA 1
ATOM 1534 C C . ALA B 1 39 ? 5.969 -23.375 -2.881 1 95.25 39 ALA B C 1
ATOM 1536 O O . ALA B 1 39 ? 5.637 -22.359 -2.264 1 95.25 39 ALA B O 1
ATOM 1537 N N . VAL B 1 40 ? 5.859 -23.469 -4.156 1 90.88 40 VAL B N 1
ATOM 1538 C CA . VAL B 1 40 ? 5.336 -22.375 -4.961 1 90.88 40 VAL B CA 1
ATOM 1539 C C . VAL B 1 40 ? 3.861 -22.141 -4.629 1 90.88 40 VAL B C 1
ATOM 1541 O O . VAL B 1 40 ? 3.43 -21 -4.441 1 90.88 40 VAL B O 1
ATOM 1544 N N . VAL B 1 41 ? 3.123 -23.188 -4.578 1 92.44 41 VAL B N 1
ATOM 1545 C CA . VAL B 1 41 ? 1.707 -23.078 -4.234 1 92.44 41 VAL B CA 1
ATOM 1546 C C . VAL B 1 41 ? 1.554 -22.484 -2.842 1 92.44 41 VAL B C 1
ATOM 1548 O O . VAL B 1 41 ? 0.726 -21.594 -2.631 1 92.44 41 VAL B O 1
ATOM 1551 N N . LEU B 1 42 ? 2.34 -22.953 -1.892 1 95.06 42 LEU B N 1
ATOM 1552 C CA . LEU B 1 42 ? 2.295 -22.422 -0.534 1 95.06 42 LEU B CA 1
ATOM 1553 C C . LEU B 1 42 ? 2.617 -20.938 -0.523 1 95.06 42 LEU B C 1
ATOM 1555 O O . LEU B 1 42 ? 1.954 -20.156 0.168 1 95.06 42 LEU B O 1
ATOM 1559 N N . TRP B 1 43 ? 3.617 -20.578 -1.242 1 93.94 43 TRP B N 1
ATOM 1560 C CA . TRP B 1 43 ? 3.986 -19.156 -1.345 1 93.94 43 TRP B CA 1
ATOM 1561 C C . TRP B 1 43 ? 2.818 -18.328 -1.865 1 93.94 43 TRP B C 1
ATOM 1563 O O . TRP B 1 43 ? 2.533 -17.25 -1.34 1 93.94 43 TRP B O 1
ATOM 1573 N N . PHE B 1 44 ? 2.186 -18.844 -2.893 1 92.5 44 PHE B N 1
ATOM 1574 C CA . PHE B 1 44 ? 1.071 -18.125 -3.508 1 92.5 44 PHE B CA 1
ATOM 1575 C C . PHE B 1 44 ? -0.085 -17.984 -2.527 1 92.5 44 PHE B C 1
ATOM 1577 O O . PHE B 1 44 ? -0.659 -16.891 -2.396 1 92.5 44 PHE B O 1
ATOM 1584 N N . VAL B 1 45 ? -0.408 -19 -1.827 1 96.56 45 VAL B N 1
ATOM 1585 C CA . VAL B 1 45 ? -1.493 -18.984 -0.852 1 96.56 45 VAL B CA 1
ATOM 1586 C C . VAL B 1 45 ? -1.16 -18.016 0.274 1 96.56 45 VAL B C 1
ATOM 1588 O O . VAL B 1 45 ? -1.996 -17.188 0.658 1 96.56 45 VAL B O 1
ATOM 1591 N N . LEU B 1 46 ? 0.027 -18.078 0.773 1 97.5 46 LEU B N 1
ATOM 1592 C CA . LEU B 1 46 ? 0.43 -17.188 1.855 1 97.5 46 LEU B CA 1
ATOM 1593 C C . LEU B 1 46 ? 0.467 -15.742 1.381 1 97.5 46 LEU B C 1
ATOM 1595 O O . LEU B 1 46 ? 0.173 -14.82 2.15 1 97.5 46 LEU B O 1
ATOM 1599 N N . TYR B 1 47 ? 0.845 -15.586 0.137 1 96.38 47 TYR B N 1
ATOM 1600 C CA . TYR B 1 47 ? 0.863 -14.242 -0.427 1 96.38 47 TYR B CA 1
ATOM 1601 C C . TYR B 1 47 ? -0.531 -13.625 -0.418 1 96.38 47 TYR B C 1
ATOM 1603 O O . TYR B 1 47 ? -0.704 -12.469 -0.027 1 96.38 47 TYR B O 1
ATOM 1611 N N . ILE B 1 48 ? -1.492 -14.383 -0.763 1 96.44 48 ILE B N 1
ATOM 1612 C CA . ILE B 1 48 ? -2.873 -13.914 -0.79 1 96.44 48 ILE B CA 1
ATOM 1613 C C . ILE B 1 48 ? -3.355 -13.656 0.635 1 96.44 48 ILE B C 1
ATOM 1615 O O . ILE B 1 48 ? -3.926 -12.594 0.919 1 96.44 48 ILE B O 1
ATOM 1619 N N . ILE B 1 49 ? -3.08 -14.578 1.507 1 98.44 49 ILE B N 1
ATOM 1620 C CA . ILE B 1 49 ? -3.541 -14.5 2.889 1 98.44 49 ILE B CA 1
ATOM 1621 C C . ILE B 1 49 ? -2.918 -13.281 3.568 1 98.44 49 ILE B C 1
ATOM 1623 O O . ILE B 1 49 ? -3.613 -12.508 4.23 1 98.44 49 ILE B O 1
ATOM 1627 N N . THR B 1 50 ? -1.666 -13.141 3.383 1 98.44 50 THR B N 1
ATOM 1628 C CA . THR B 1 50 ? -0.997 -12.016 4.031 1 98.44 50 THR B CA 1
ATOM 1629 C C . THR B 1 50 ? -1.407 -10.695 3.385 1 98.44 50 THR B C 1
ATOM 1631 O O . THR B 1 50 ? -1.521 -9.68 4.066 1 98.44 50 THR B O 1
ATOM 1634 N N . GLY B 1 51 ? -1.655 -10.742 2.09 1 97.81 51 GLY B N 1
ATOM 1635 C CA . GLY B 1 51 ? -2.178 -9.562 1.416 1 97.81 51 GLY B CA 1
ATOM 1636 C C . GLY B 1 51 ? -3.52 -9.109 1.96 1 97.81 51 GLY B C 1
ATOM 1637 O O . GLY B 1 51 ? -3.734 -7.914 2.18 1 97.81 51 GLY B O 1
ATOM 1638 N N . ILE B 1 52 ? -4.332 -10.031 2.201 1 98.25 52 ILE B N 1
ATOM 1639 C CA . ILE B 1 52 ? -5.641 -9.75 2.781 1 98.25 52 ILE B CA 1
ATOM 1640 C C . ILE B 1 52 ? -5.473 -9.211 4.199 1 98.25 52 ILE B C 1
ATOM 1642 O O . ILE B 1 52 ? -6.125 -8.234 4.582 1 98.25 52 ILE B O 1
ATOM 1646 N N . GLY B 1 53 ? -4.637 -9.812 4.906 1 98.69 53 GLY B N 1
ATOM 1647 C CA . GLY B 1 53 ? -4.371 -9.336 6.254 1 98.69 53 GLY B CA 1
ATOM 1648 C C . GLY B 1 53 ? -3.896 -7.895 6.293 1 98.69 53 GLY B C 1
ATOM 1649 O O . GLY B 1 53 ? -4.367 -7.105 7.109 1 98.69 53 GLY B O 1
ATOM 1650 N N . MET B 1 54 ? -3.061 -7.547 5.359 1 98.12 54 MET B N 1
ATOM 1651 C CA . MET B 1 54 ? -2.479 -6.207 5.359 1 98.12 54 MET B CA 1
ATOM 1652 C C . MET B 1 54 ? -3.469 -5.184 4.812 1 98.12 54 MET B C 1
ATOM 1654 O O . MET B 1 54 ? -3.676 -4.133 5.418 1 98.12 54 MET B O 1
ATOM 1658 N N . THR B 1 55 ? -4.117 -5.516 3.719 1 97.25 55 THR B N 1
ATOM 1659 C CA . THR B 1 55 ? -4.926 -4.523 3.02 1 97.25 55 THR B CA 1
ATOM 1660 C C . THR B 1 55 ? -6.305 -4.398 3.66 1 97.25 55 THR B C 1
ATOM 1662 O O . THR B 1 55 ? -6.805 -3.291 3.855 1 97.25 55 THR B O 1
ATOM 1665 N N . VAL B 1 56 ? -6.855 -5.48 4.047 1 97.5 56 VAL B N 1
ATOM 1666 C CA . VAL B 1 56 ? -8.219 -5.461 4.555 1 97.5 56 VAL B CA 1
ATOM 1667 C C . VAL B 1 56 ? -8.211 -5.184 6.059 1 97.5 56 VAL B C 1
ATOM 1669 O O . VAL B 1 56 ? -8.93 -4.305 6.539 1 97.5 56 VAL B O 1
ATOM 1672 N N . SER B 1 57 ? -7.391 -5.859 6.738 1 98.38 57 SER B N 1
ATOM 1673 C CA . SER B 1 57 ? -7.41 -5.734 8.188 1 98.38 57 SER B CA 1
ATOM 1674 C C . SER B 1 57 ? -6.582 -4.543 8.656 1 98.38 57 SER B C 1
ATOM 1676 O O . SER B 1 57 ? -7.133 -3.514 9.055 1 98.38 57 SER B O 1
ATOM 1678 N N . TYR B 1 58 ? -5.238 -4.582 8.523 1 97.75 58 TYR B N 1
ATOM 1679 C CA . TYR B 1 58 ? -4.367 -3.531 9.039 1 97.75 58 TYR B CA 1
ATOM 1680 C C . TYR B 1 58 ? -4.758 -2.17 8.477 1 97.75 58 TYR B C 1
ATOM 1682 O O . TYR B 1 58 ? -5.047 -1.238 9.234 1 97.75 58 TYR B O 1
ATOM 1690 N N . HIS B 1 59 ? -4.848 -2.082 7.203 1 97.56 59 HIS B N 1
ATOM 1691 C CA . HIS B 1 59 ? -4.977 -0.798 6.523 1 97.56 59 HIS B CA 1
ATOM 1692 C C . HIS B 1 59 ? -6.406 -0.272 6.609 1 97.56 59 HIS B C 1
ATOM 1694 O O . HIS B 1 59 ? -6.656 0.75 7.25 1 97.56 59 HIS B O 1
ATOM 1700 N N . ARG B 1 60 ? -7.398 -1.054 6.121 1 97.06 60 ARG B N 1
ATOM 1701 C CA . ARG B 1 60 ? -8.75 -0.521 5.941 1 97.06 60 ARG B CA 1
ATOM 1702 C C . ARG B 1 60 ? -9.555 -0.627 7.23 1 97.06 60 ARG B C 1
ATOM 1704 O O . ARG B 1 60 ? -10.242 0.319 7.613 1 97.06 60 ARG B O 1
ATOM 1711 N N . ASN B 1 61 ? -9.461 -1.749 7.832 1 97.19 61 ASN B N 1
ATOM 1712 C CA . ASN B 1 61 ? -10.289 -1.979 9.016 1 97.19 61 ASN B CA 1
ATOM 1713 C C . ASN B 1 61 ? -9.688 -1.313 10.25 1 97.19 61 ASN B C 1
ATOM 1715 O O . ASN B 1 61 ? -10.336 -0.479 10.883 1 97.19 61 ASN B O 1
ATOM 1719 N N . LEU B 1 62 ? -8.484 -1.603 10.578 1 95.69 62 LEU B N 1
ATOM 1720 C CA . LEU B 1 62 ? -7.895 -1.15 11.836 1 95.69 62 LEU B CA 1
ATOM 1721 C C . LEU B 1 62 ? -7.43 0.299 11.727 1 95.69 62 LEU B C 1
ATOM 1723 O O . LEU B 1 62 ? -7.629 1.088 12.656 1 95.69 62 LEU B O 1
ATOM 1727 N N . CYS B 1 63 ? -6.879 0.676 10.68 1 94.75 63 CYS B N 1
ATOM 1728 C CA . CYS B 1 63 ? -6.312 2.014 10.547 1 94.75 63 CYS B CA 1
ATOM 1729 C C . CYS B 1 63 ? -7.391 3.025 10.172 1 94.75 63 CYS B C 1
ATOM 1731 O O . CYS B 1 63 ? -7.566 4.035 10.859 1 94.75 63 CYS B O 1
ATOM 1733 N N . HIS B 1 64 ? -8.102 2.748 9.102 1 95.12 64 HIS B N 1
ATOM 1734 C CA . HIS B 1 64 ? -9 3.752 8.547 1 95.12 64 HIS B CA 1
ATOM 1735 C C . HIS B 1 64 ? -10.43 3.535 9.031 1 95.12 64 HIS B C 1
ATOM 1737 O O . HIS B 1 64 ? -11.289 4.398 8.844 1 95.12 64 HIS B O 1
ATOM 1743 N N . LYS B 1 65 ? -10.695 2.365 9.633 1 95.06 65 LYS B N 1
ATOM 1744 C CA . LYS B 1 65 ? -11.992 2.061 10.227 1 95.06 65 LYS B CA 1
ATOM 1745 C C . LYS B 1 65 ? -13.125 2.234 9.219 1 95.06 65 LYS B C 1
ATOM 1747 O O . LYS B 1 65 ? -14.164 2.814 9.531 1 95.06 65 LYS B O 1
ATOM 1752 N N . SER B 1 66 ? -12.812 1.785 8.055 1 95.56 66 SER B N 1
ATOM 1753 C CA . SER B 1 66 ? -13.742 1.994 6.949 1 95.56 66 SER B CA 1
ATOM 1754 C C . SER B 1 66 ? -14.945 1.062 7.051 1 95.56 66 SER B C 1
ATOM 1756 O O . SER B 1 66 ? -15.953 1.264 6.375 1 95.56 66 SER B O 1
ATOM 1758 N N . PHE B 1 67 ? -14.875 0.051 7.816 1 96.31 67 PHE B N 1
ATOM 1759 C CA . PHE B 1 67 ? -15.961 -0.874 8.109 1 96.31 67 PHE B CA 1
ATOM 1760 C C . PHE B 1 67 ? -15.766 -1.541 9.461 1 96.31 67 PHE B C 1
ATOM 1762 O O . PHE B 1 67 ? -14.695 -1.423 10.062 1 96.31 67 PHE B O 1
ATOM 1769 N N . LYS B 1 68 ? -16.859 -2.223 9.938 1 95.81 68 LYS B N 1
ATOM 1770 C CA . LYS B 1 68 ? -16.812 -2.953 11.195 1 95.81 68 LYS B CA 1
ATOM 1771 C C . LYS B 1 68 ? -16.859 -4.461 10.961 1 95.81 68 LYS B C 1
ATOM 1773 O O . LYS B 1 68 ? -17.484 -4.93 10.016 1 95.81 68 LYS B O 1
ATOM 1778 N N . LEU B 1 69 ? -16.094 -5.145 11.789 1 97.12 69 LEU B N 1
ATOM 1779 C CA . LEU B 1 69 ? -16.078 -6.605 11.758 1 97.12 69 LEU B CA 1
ATOM 1780 C C . LEU B 1 69 ? -16.406 -7.18 13.133 1 97.12 69 LEU B C 1
ATOM 1782 O O . LEU B 1 69 ? -16.062 -6.586 14.156 1 97.12 69 LEU B O 1
ATOM 1786 N N . PRO B 1 70 ? -17.141 -8.367 13.039 1 97.81 70 PRO B N 1
ATOM 1787 C CA . PRO B 1 70 ? -17.172 -9.062 14.328 1 97.81 70 PRO B CA 1
ATOM 1788 C C . PRO B 1 70 ? -15.789 -9.422 14.852 1 97.81 70 PRO B C 1
ATOM 1790 O O . PRO B 1 70 ? -14.875 -9.672 14.062 1 97.81 70 PRO B O 1
ATOM 1793 N N . LYS B 1 71 ? -15.648 -9.547 16.141 1 97.25 71 LYS B N 1
ATOM 1794 C CA . LYS B 1 71 ? -14.344 -9.641 16.797 1 97.25 71 LYS B CA 1
ATOM 1795 C C . LYS B 1 71 ? -13.578 -10.875 16.312 1 97.25 71 LYS B C 1
ATOM 1797 O O . LYS B 1 71 ? -12.367 -10.812 16.094 1 97.25 71 LYS B O 1
ATOM 1802 N N . TRP B 1 72 ? -14.266 -11.938 16.172 1 97.81 72 TRP B N 1
ATOM 1803 C CA . TRP B 1 72 ? -13.555 -13.156 15.766 1 97.81 72 TRP B CA 1
ATOM 1804 C C . TRP B 1 72 ? -12.938 -12.992 14.383 1 97.81 72 TRP B C 1
ATOM 1806 O O . TRP B 1 72 ? -11.836 -13.484 14.125 1 97.81 72 TRP B O 1
ATOM 1816 N N . LEU B 1 73 ? -13.602 -12.336 13.469 1 98.31 73 LEU B N 1
ATOM 1817 C CA . LEU B 1 73 ? -13.086 -12.102 12.125 1 98.31 73 LEU B CA 1
ATOM 1818 C C . LEU B 1 73 ? -11.984 -11.055 12.133 1 98.31 73 LEU B C 1
ATOM 1820 O O . LEU B 1 73 ? -10.992 -11.172 11.406 1 98.31 73 LEU B O 1
ATOM 1824 N N . GLU B 1 74 ? -12.172 -10.086 1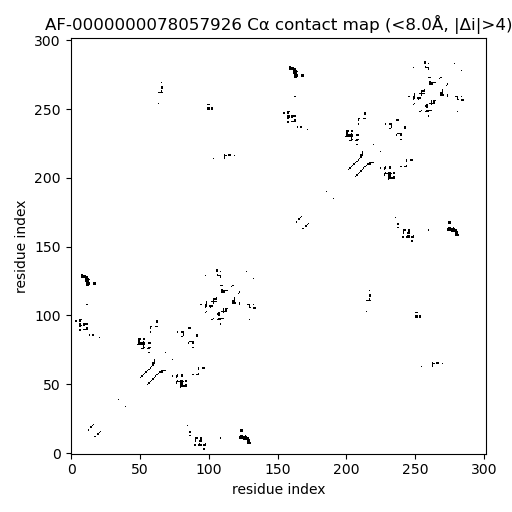2.93 1 98.19 74 GLU B N 1
ATOM 1825 C CA . GLU B 1 74 ? -11.141 -9.07 13.094 1 98.19 74 GLU B CA 1
ATOM 1826 C C . GLU B 1 74 ? -9.82 -9.688 13.555 1 98.19 74 GLU B C 1
ATOM 1828 O O . GLU B 1 74 ? -8.758 -9.375 13.023 1 98.19 74 GLU B O 1
ATOM 1833 N N . TYR B 1 75 ? -9.914 -10.586 14.492 1 97.88 75 TYR B N 1
ATOM 1834 C CA . TYR B 1 75 ? -8.727 -11.242 15.023 1 97.88 75 TYR B CA 1
ATOM 1835 C C . TYR B 1 75 ? -8.086 -12.148 13.977 1 97.88 75 TYR B C 1
ATOM 1837 O O . TYR B 1 75 ? -6.867 -12.164 13.828 1 97.88 75 TYR B O 1
ATOM 1845 N N . MET B 1 76 ? -8.922 -12.82 13.305 1 98.5 76 MET B N 1
ATOM 1846 C CA . MET B 1 76 ? -8.391 -13.727 12.289 1 98.5 76 MET B CA 1
ATOM 1847 C C . MET B 1 76 ? -7.68 -12.945 11.188 1 98.5 76 MET B C 1
ATOM 1849 O O . MET B 1 76 ? -6.555 -13.273 10.812 1 98.5 76 MET B O 1
ATOM 1853 N N . LEU B 1 77 ? -8.312 -11.977 10.68 1 98.56 77 LEU B N 1
ATOM 1854 C CA . LEU B 1 77 ? -7.723 -11.18 9.609 1 98.56 77 LEU B CA 1
ATOM 1855 C C . LEU B 1 77 ? -6.477 -10.453 10.094 1 98.56 77 LEU B C 1
ATOM 1857 O O . LEU B 1 77 ? -5.516 -10.289 9.336 1 98.56 77 LEU B O 1
ATOM 1861 N N . SER B 1 78 ? -6.527 -10.039 11.352 1 98.25 78 SER B N 1
ATOM 1862 C CA . SER B 1 78 ? -5.34 -9.398 11.914 1 98.25 78 SER B CA 1
ATOM 1863 C C . SER B 1 78 ? -4.18 -10.383 12.008 1 98.25 78 SER B C 1
ATOM 1865 O O . SER B 1 78 ? -3.023 -10.008 11.805 1 98.25 78 SER B O 1
ATOM 1867 N N . TYR B 1 79 ? -4.523 -11.57 12.328 1 98.38 79 TYR B N 1
ATOM 1868 C CA . TYR B 1 79 ? -3.488 -12.602 12.367 1 98.38 79 TYR B CA 1
ATOM 1869 C C . TYR B 1 79 ? -2.871 -12.805 10.984 1 98.38 79 TYR B C 1
ATOM 1871 O O . TYR B 1 79 ? -1.657 -12.984 10.859 1 98.38 79 TYR B O 1
ATOM 1879 N N . PHE B 1 80 ? -3.68 -12.812 9.953 1 98.62 80 PHE B N 1
ATOM 1880 C CA . PHE B 1 80 ? -3.16 -12.867 8.594 1 98.62 80 PHE B CA 1
ATOM 1881 C C . PHE B 1 80 ? -2.172 -11.734 8.344 1 98.62 80 PHE B C 1
ATOM 1883 O O . PHE B 1 80 ? -1.164 -11.914 7.66 1 98.62 80 PHE B O 1
ATOM 1890 N N . GLY B 1 81 ? -2.455 -10.578 8.945 1 97.88 81 GLY B N 1
ATOM 1891 C CA . GLY B 1 81 ? -1.561 -9.438 8.836 1 97.88 81 GLY B CA 1
ATOM 1892 C C . GLY B 1 81 ? -0.228 -9.648 9.523 1 97.88 81 GLY B C 1
ATOM 1893 O O . GLY B 1 81 ? 0.819 -9.266 9 1 97.88 81 GLY B O 1
ATOM 1894 N N . VAL B 1 82 ? -0.271 -10.289 10.633 1 96.25 82 VAL B N 1
ATOM 1895 C CA . VAL B 1 82 ? 0.947 -10.578 11.383 1 96.25 82 VAL B CA 1
ATOM 1896 C C . VAL B 1 82 ? 1.863 -11.477 10.555 1 96.25 82 VAL B C 1
ATOM 1898 O O . VAL B 1 82 ? 3.086 -11.312 10.57 1 96.25 82 VAL B O 1
ATOM 1901 N N . LEU B 1 83 ? 1.316 -12.32 9.797 1 96.5 83 LEU B N 1
ATOM 1902 C CA . LEU B 1 83 ? 2.08 -13.273 9.008 1 96.5 83 LEU B CA 1
ATOM 1903 C C . LEU B 1 83 ? 2.836 -12.57 7.883 1 96.5 83 LEU B C 1
ATOM 1905 O O . LEU B 1 83 ? 3.732 -13.148 7.27 1 96.5 83 LEU B O 1
ATOM 1909 N N . ALA B 1 84 ? 2.494 -11.32 7.613 1 95.81 84 ALA B N 1
ATOM 1910 C CA . ALA B 1 84 ? 3.193 -10.562 6.582 1 95.81 84 ALA B CA 1
ATOM 1911 C C . ALA B 1 84 ? 4.531 -10.039 7.098 1 95.81 84 ALA B C 1
ATOM 1913 O O . ALA B 1 84 ? 5.336 -9.508 6.328 1 95.81 84 ALA B O 1
ATOM 1914 N N . LEU B 1 85 ? 4.75 -10.086 8.375 1 92.94 85 LEU B N 1
ATOM 1915 C CA . LEU B 1 85 ? 6.004 -9.766 9.047 1 92.94 85 LEU B CA 1
ATOM 1916 C C . LEU B 1 85 ? 6.324 -8.273 8.914 1 92.94 85 LEU B C 1
ATOM 1918 O O . LEU B 1 85 ? 7.488 -7.898 8.758 1 92.94 85 LEU B O 1
ATOM 1922 N N . GLN B 1 86 ? 5.246 -7.484 8.914 1 91.69 86 GLN B N 1
ATOM 1923 C CA . GLN B 1 86 ? 5.426 -6.035 8.867 1 91.69 86 GLN B CA 1
ATOM 1924 C C . GLN B 1 86 ? 5.176 -5.406 10.234 1 91.69 86 GLN B C 1
ATOM 1926 O O . GLN B 1 86 ? 4.863 -4.219 10.328 1 91.69 86 GLN B O 1
ATOM 1931 N N . GLY B 1 87 ? 5.297 -6.246 11.32 1 89.88 87 GLY B N 1
ATOM 1932 C CA . GLY B 1 87 ? 5.078 -5.762 12.672 1 89.88 87 GLY B CA 1
ATOM 1933 C C . GLY B 1 87 ? 3.713 -6.121 13.227 1 89.88 87 GLY B C 1
ATOM 1934 O O . GLY B 1 87 ? 2.885 -6.695 12.516 1 89.88 87 GLY B O 1
ATOM 1935 N N . ASP B 1 88 ? 3.613 -5.855 14.523 1 91.5 88 ASP B N 1
ATOM 1936 C CA . ASP B 1 88 ? 2.33 -6.117 15.172 1 91.5 88 ASP B CA 1
ATOM 1937 C C . ASP B 1 88 ? 1.291 -5.07 14.773 1 91.5 88 ASP B C 1
ATOM 1939 O O . ASP B 1 88 ? 1.644 -3.982 14.312 1 91.5 88 ASP B O 1
ATOM 1943 N N . PRO B 1 89 ? -0.035 -5.418 14.992 1 92.88 89 PRO B N 1
ATOM 1944 C CA . PRO B 1 89 ? -1.091 -4.531 14.492 1 92.88 89 PRO B CA 1
ATOM 1945 C C . PRO B 1 89 ? -1.04 -3.141 15.125 1 92.88 89 PRO B C 1
ATOM 1947 O O . PRO B 1 89 ? -1.275 -2.139 14.445 1 92.88 89 PRO B O 1
ATOM 1950 N N . ILE B 1 90 ? -0.788 -3.053 16.375 1 89.56 90 ILE B N 1
ATOM 1951 C CA . ILE B 1 90 ? -0.809 -1.771 17.062 1 89.56 90 ILE B CA 1
ATOM 1952 C C . ILE B 1 90 ? 0.339 -0.895 16.562 1 89.56 90 ILE B C 1
ATOM 1954 O O . ILE B 1 90 ? 0.143 0.286 16.266 1 89.56 90 ILE B O 1
ATOM 1958 N N . GLY B 1 91 ? 1.523 -1.481 16.469 1 89.25 91 GLY B N 1
ATOM 1959 C CA . GLY B 1 91 ? 2.67 -0.743 15.953 1 89.25 91 GLY B CA 1
ATOM 1960 C C . GLY B 1 91 ? 2.5 -0.294 14.516 1 89.25 91 GLY B C 1
ATOM 1961 O O . GLY B 1 91 ? 2.83 0.844 14.172 1 89.25 91 GLY B O 1
ATOM 1962 N N . TRP B 1 92 ? 1.991 -1.128 13.727 1 92.81 92 TRP B N 1
ATOM 1963 C CA . TRP B 1 92 ? 1.803 -0.808 12.32 1 92.81 92 TRP B CA 1
ATOM 1964 C C . TRP B 1 92 ? 0.779 0.31 12.148 1 92.81 92 TRP B C 1
ATOM 1966 O O . TRP B 1 92 ? 1.015 1.267 11.406 1 92.81 92 TRP B O 1
ATOM 1976 N N . VAL B 1 93 ? -0.31 0.175 12.828 1 92.88 93 VAL B N 1
ATOM 1977 C CA . VAL B 1 93 ? -1.376 1.168 12.758 1 92.88 93 VAL B CA 1
ATOM 1978 C C . VAL B 1 93 ? -0.858 2.521 13.234 1 92.88 93 VAL B C 1
ATOM 1980 O O . VAL B 1 93 ? -1.099 3.549 12.602 1 92.88 93 VAL B O 1
ATOM 1983 N N . SER B 1 94 ? -0.17 2.461 14.305 1 90.38 94 SER B N 1
ATOM 1984 C CA . SER B 1 94 ? 0.402 3.688 14.852 1 90.38 94 SER B CA 1
ATOM 1985 C C . SER B 1 94 ? 1.34 4.355 13.852 1 90.38 94 SER B C 1
ATOM 1987 O O . SER B 1 94 ? 1.21 5.547 13.57 1 90.38 94 SER B O 1
ATOM 1989 N N . THR B 1 95 ? 2.217 3.633 13.336 1 91.75 95 THR B N 1
ATOM 1990 C CA . THR B 1 95 ? 3.199 4.152 12.391 1 91.75 95 THR B CA 1
ATOM 1991 C C . THR B 1 95 ? 2.516 4.695 11.141 1 91.75 95 THR B C 1
ATOM 1993 O O . THR B 1 95 ? 2.857 5.777 10.656 1 91.75 95 THR B O 1
ATOM 1996 N N . HIS B 1 96 ? 1.588 3.953 10.648 1 93.75 96 HIS B N 1
ATOM 1997 C CA . HIS B 1 96 ? 0.877 4.348 9.438 1 93.75 96 HIS B CA 1
ATOM 1998 C C . HIS B 1 96 ? 0.104 5.645 9.648 1 93.75 96 HIS B C 1
ATOM 2000 O O . HIS B 1 96 ? 0.165 6.551 8.812 1 93.75 96 HIS B O 1
ATOM 2006 N N . ARG B 1 97 ? -0.552 5.754 10.727 1 91.5 97 ARG B N 1
ATOM 2007 C CA . ARG B 1 97 ? -1.313 6.961 11.023 1 91.5 97 ARG B CA 1
ATOM 2008 C C . ARG B 1 97 ? -0.387 8.156 11.242 1 91.5 97 ARG B C 1
ATOM 2010 O O . ARG B 1 97 ? -0.685 9.266 10.812 1 91.5 97 ARG B O 1
ATOM 2017 N N . HIS B 1 98 ? 0.732 7.906 11.922 1 89.94 98 HIS B N 1
ATOM 2018 C CA . HIS B 1 98 ? 1.729 8.961 12.07 1 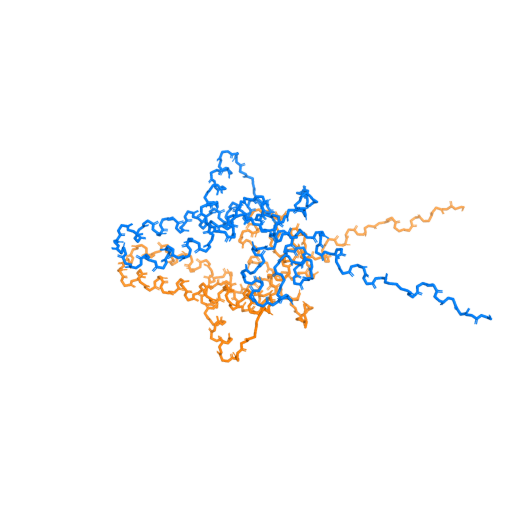89.94 98 HIS B CA 1
ATOM 2019 C C . HIS B 1 98 ? 2.252 9.422 10.711 1 89.94 98 HIS B C 1
ATOM 2021 O O . HIS B 1 98 ? 2.432 10.617 10.492 1 89.94 98 HIS B O 1
ATOM 2027 N N . HIS B 1 99 ? 2.467 8.469 9.891 1 93 99 HIS B N 1
ATOM 2028 C CA . HIS B 1 99 ? 2.932 8.805 8.555 1 93 99 HIS B CA 1
ATOM 2029 C C . HIS B 1 99 ? 1.921 9.68 7.82 1 93 99 HIS B C 1
ATOM 2031 O O . HIS B 1 99 ? 2.293 10.68 7.195 1 93 99 HIS B O 1
ATOM 2037 N N . HIS B 1 100 ? 0.688 9.328 7.926 1 92.19 100 HIS B N 1
ATOM 2038 C CA . HIS B 1 100 ? -0.342 10.141 7.289 1 92.19 100 HIS B CA 1
ATOM 2039 C C . HIS B 1 100 ? -0.361 11.555 7.867 1 92.19 100 HIS B C 1
ATOM 2041 O O . HIS B 1 100 ? -0.398 12.531 7.121 1 92.19 100 HIS B O 1
ATOM 2047 N N . LYS B 1 101 ? -0.292 11.664 9.109 1 87.5 101 LYS B N 1
ATOM 2048 C CA . LYS B 1 101 ? -0.452 12.93 9.812 1 87.5 101 LYS B CA 1
ATOM 2049 C C . LYS B 1 101 ? 0.735 13.859 9.562 1 87.5 101 LYS B C 1
ATOM 2051 O O . LYS B 1 101 ? 0.568 15.07 9.445 1 87.5 101 LYS B O 1
ATOM 2056 N N . TYR B 1 102 ? 1.888 13.242 9.492 1 91.06 102 TYR B N 1
ATOM 2057 C CA . TYR B 1 102 ? 3.098 14.055 9.438 1 91.06 102 TYR B CA 1
ATOM 2058 C C . TYR B 1 102 ? 3.893 13.766 8.172 1 91.06 102 TYR B C 1
ATOM 2060 O O . TYR B 1 102 ? 5.121 13.891 8.156 1 91.06 102 TYR B O 1
ATOM 2068 N N . THR B 1 103 ? 3.186 13.367 7.168 1 93.19 103 THR B N 1
ATOM 2069 C CA . THR B 1 103 ? 3.789 12.867 5.938 1 93.19 103 THR B CA 1
ATOM 2070 C C . THR B 1 103 ? 4.895 13.805 5.461 1 93.19 103 THR B C 1
ATOM 2072 O O . THR B 1 103 ? 4.691 15.016 5.363 1 93.19 103 THR B O 1
ATOM 2075 N N . ASP B 1 104 ? 6.047 13.266 5.293 1 92.88 104 ASP B N 1
ATOM 2076 C CA . ASP B 1 104 ? 7.227 13.859 4.668 1 92.88 104 ASP B CA 1
ATOM 2077 C C . ASP B 1 104 ? 7.77 15.016 5.5 1 92.88 104 ASP B C 1
ATOM 2079 O O . ASP B 1 104 ? 8.492 15.867 4.984 1 92.88 104 ASP B O 1
ATOM 2083 N N . SER B 1 105 ? 7.316 15.102 6.75 1 91 105 SER B N 1
ATOM 2084 C CA . SER B 1 105 ? 7.883 16.047 7.707 1 91 105 SER B CA 1
ATOM 2085 C C . SER B 1 105 ? 8.914 15.375 8.609 1 91 105 SER B C 1
ATOM 2087 O O . SER B 1 105 ? 9.156 14.172 8.492 1 91 105 SER B O 1
ATOM 2089 N N . LEU B 1 106 ? 9.492 16.109 9.438 1 88.19 106 LEU B N 1
ATOM 2090 C CA . LEU B 1 106 ? 10.484 15.57 10.352 1 88.19 106 LEU B CA 1
ATOM 2091 C C . LEU B 1 106 ? 9.836 14.68 11.406 1 88.19 106 LEU B C 1
ATOM 2093 O O . LEU B 1 106 ? 10.508 13.875 12.055 1 88.19 106 LEU B O 1
ATOM 2097 N N . LYS B 1 107 ? 8.531 14.781 11.617 1 88.88 107 LYS B N 1
ATOM 2098 C CA . LYS B 1 107 ? 7.797 13.969 12.578 1 88.88 107 LYS B CA 1
ATOM 2099 C C . LYS B 1 107 ? 7.355 12.641 11.961 1 88.88 107 LYS B C 1
ATOM 2101 O O . LYS B 1 107 ? 6.898 11.742 12.672 1 88.88 107 LYS B O 1
ATOM 2106 N N . ASP B 1 108 ? 7.488 12.539 10.641 1 92 108 ASP B N 1
ATOM 2107 C CA . ASP B 1 108 ? 7.176 11.32 9.906 1 92 108 ASP B CA 1
ATOM 2108 C C . ASP B 1 108 ? 8.117 10.188 10.297 1 92 108 ASP B C 1
ATOM 2110 O O . ASP B 1 108 ? 9.344 10.32 10.188 1 92 108 ASP B O 1
ATOM 2114 N N . PRO B 1 109 ? 7.605 9.062 10.805 1 92.12 109 PRO B N 1
ATOM 2115 C CA . PRO B 1 109 ? 8.477 7.977 11.266 1 92.12 109 PRO B CA 1
ATOM 2116 C C . PRO B 1 109 ? 9.383 7.438 10.172 1 92.12 109 PRO B C 1
ATOM 2118 O O . PRO B 1 109 ? 10.406 6.812 10.461 1 92.12 109 PRO B O 1
ATOM 2121 N N . HIS B 1 110 ? 9.023 7.605 8.969 1 93.69 110 HIS B N 1
ATOM 2122 C CA . HIS B 1 110 ? 9.875 7.18 7.859 1 93.69 110 HIS B CA 1
ATOM 2123 C C . HIS B 1 110 ? 9.969 8.258 6.785 1 93.69 110 HIS B C 1
ATOM 2125 O O . HIS B 1 110 ? 9.75 7.98 5.602 1 93.69 110 HIS B O 1
ATOM 2131 N N . SER B 1 111 ? 10.297 9.383 7.203 1 93.75 111 SER B N 1
ATOM 2132 C CA . SER B 1 111 ? 10.406 10.555 6.344 1 93.75 111 SER B CA 1
ATOM 2133 C C . SER B 1 111 ? 11.5 10.375 5.297 1 93.75 111 SER B C 1
ATOM 2135 O O . SER B 1 111 ? 12.609 9.945 5.617 1 93.75 111 SER B O 1
ATOM 2137 N N . PRO B 1 112 ? 11.164 10.727 4.09 1 94.56 112 PRO B N 1
ATOM 2138 C CA . PRO B 1 112 ? 12.227 10.703 3.076 1 94.56 112 PRO B CA 1
ATOM 2139 C C . PRO B 1 112 ? 13.289 11.766 3.311 1 94.56 112 PRO B C 1
ATOM 2141 O O . PRO B 1 112 ? 14.375 11.703 2.723 1 94.56 112 PRO B O 1
ATOM 2144 N N . ARG B 1 113 ? 13.016 12.656 4.137 1 91.5 113 ARG B N 1
ATOM 2145 C CA . ARG B 1 113 ? 13.977 13.703 4.453 1 91.5 113 ARG B CA 1
ATOM 2146 C C . ARG B 1 113 ? 15.18 13.148 5.211 1 91.5 113 ARG B C 1
ATOM 2148 O O . ARG B 1 113 ? 16.25 13.758 5.227 1 91.5 113 ARG B O 1
ATOM 2155 N N . ASP B 1 114 ? 14.977 12.055 5.832 1 91.44 114 ASP B N 1
ATOM 2156 C CA . ASP B 1 114 ? 16.062 11.383 6.543 1 91.44 114 ASP B CA 1
ATOM 2157 C C . ASP B 1 114 ? 16.875 10.508 5.594 1 91.44 114 ASP B C 1
ATOM 2159 O O . ASP B 1 114 ? 17.781 9.789 6.031 1 91.44 114 ASP B O 1
ATOM 2163 N N . GLY B 1 115 ? 16.516 10.539 4.332 1 92.94 115 GLY B N 1
ATOM 2164 C CA . GLY B 1 115 ? 17.25 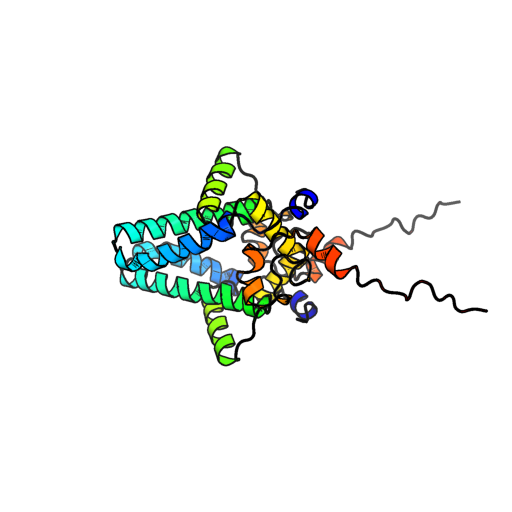9.797 3.318 1 92.94 115 GLY B CA 1
ATOM 2165 C C . GLY B 1 115 ? 16.5 8.57 2.828 1 92.94 115 GLY B C 1
ATOM 2166 O O . GLY B 1 115 ? 15.648 8.031 3.527 1 92.94 115 GLY B O 1
ATOM 2167 N N . PHE B 1 116 ? 16.953 8.117 1.675 1 93.69 116 PHE B N 1
ATOM 2168 C CA . PHE B 1 116 ? 16.297 6.992 1.025 1 93.69 116 PHE B CA 1
ATOM 2169 C C . PHE B 1 116 ? 16.391 5.738 1.886 1 93.69 116 PHE B C 1
ATOM 2171 O O . PHE B 1 116 ? 15.375 5.082 2.143 1 93.69 116 PHE B O 1
ATOM 2178 N N . TRP B 1 117 ? 17.609 5.422 2.309 1 93.94 117 TRP B N 1
ATOM 2179 C CA . TRP B 1 117 ? 17.812 4.172 3.035 1 93.94 117 TRP B CA 1
ATOM 2180 C C . TRP B 1 117 ? 17.094 4.195 4.375 1 93.94 117 TRP B C 1
ATOM 2182 O O . TRP B 1 117 ? 16.578 3.166 4.824 1 93.94 117 TRP B O 1
ATOM 2192 N N . PHE B 1 118 ? 17.016 5.301 4.992 1 93.38 118 PHE B N 1
ATOM 2193 C CA . PHE B 1 118 ? 16.266 5.398 6.234 1 93.38 118 PHE B CA 1
ATOM 2194 C C . PHE B 1 118 ? 14.773 5.188 5.973 1 93.38 118 PHE B C 1
ATOM 2196 O O . PHE B 1 118 ? 14.141 4.344 6.613 1 93.38 118 PHE B O 1
ATOM 2203 N N . SER B 1 119 ? 14.258 5.953 4.988 1 94.81 119 SER B N 1
ATOM 2204 C CA . SER B 1 119 ? 12.82 5.863 4.727 1 94.81 119 SER B CA 1
ATOM 2205 C C . SER B 1 119 ? 12.453 4.496 4.164 1 94.81 119 SER B C 1
ATOM 2207 O O . SER B 1 119 ? 11.32 4.035 4.336 1 94.81 119 SER B O 1
ATOM 2209 N N . HIS B 1 120 ? 13.43 3.863 3.561 1 92.69 120 HIS B N 1
ATOM 2210 C CA . HIS B 1 120 ? 13.156 2.545 2.994 1 92.69 120 HIS B CA 1
ATOM 2211 C C . HIS B 1 120 ? 13.164 1.47 4.074 1 92.69 120 HIS B C 1
ATOM 2213 O O . HIS B 1 120 ? 12.258 0.642 4.141 1 92.69 120 HIS B O 1
ATOM 2219 N N . MET B 1 121 ? 14.109 1.488 4.93 1 91.94 121 MET B N 1
ATOM 2220 C CA . MET B 1 121 ? 14.18 0.362 5.855 1 91.94 121 MET B CA 1
ATOM 2221 C C . MET B 1 121 ? 14.789 0.791 7.188 1 91.94 121 MET B C 1
ATOM 2223 O O . MET B 1 121 ? 14.555 0.152 8.211 1 91.94 121 MET B O 1
ATOM 2227 N N . GLY B 1 122 ? 15.555 1.837 7.254 1 92.31 122 GLY B N 1
ATOM 2228 C CA . GLY B 1 122 ? 16.25 2.252 8.461 1 92.31 122 GLY B CA 1
ATOM 2229 C C . GLY B 1 122 ? 15.32 2.59 9.609 1 92.31 122 GLY B C 1
ATOM 2230 O O . GLY B 1 122 ? 15.656 2.381 10.773 1 92.31 122 GLY B O 1
ATOM 2231 N N . TRP B 1 123 ? 14.172 3.096 9.25 1 92.25 123 TRP B N 1
ATOM 2232 C CA . TRP B 1 123 ? 13.188 3.51 10.242 1 92.25 123 TRP B CA 1
ATOM 2233 C C . TRP B 1 123 ? 12.719 2.32 11.078 1 92.25 123 TRP B C 1
ATOM 2235 O O . TRP B 1 123 ? 12.219 2.494 12.195 1 92.25 123 TRP B O 1
ATOM 2245 N N . LEU B 1 124 ? 12.859 1.138 10.609 1 91.38 124 LEU B N 1
ATOM 2246 C CA . LEU B 1 124 ? 12.438 -0.069 11.305 1 91.38 124 LEU B CA 1
ATOM 2247 C C . LEU B 1 124 ? 13.305 -0.319 12.531 1 91.38 124 LEU B C 1
ATOM 2249 O O . LEU B 1 124 ? 12.953 -1.133 13.391 1 91.38 124 LEU B O 1
ATOM 2253 N N . TYR B 1 125 ? 14.344 0.402 12.633 1 89.12 125 TYR B N 1
ATOM 2254 C CA . TYR B 1 125 ? 15.266 0.26 13.758 1 89.12 125 TYR B CA 1
ATOM 2255 C C . TYR B 1 125 ? 15.133 1.437 14.719 1 89.12 125 TYR B C 1
ATOM 2257 O O . TYR B 1 125 ? 15.773 1.458 15.773 1 89.12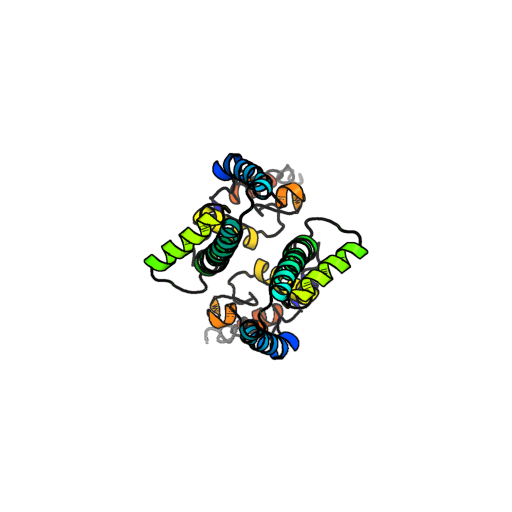 125 TYR B O 1
ATOM 2265 N N . ASP B 1 126 ? 14.312 2.32 14.281 1 87.75 126 ASP B N 1
ATOM 2266 C CA . ASP B 1 126 ? 14.164 3.541 15.07 1 87.75 126 ASP B CA 1
ATOM 2267 C C . ASP B 1 126 ? 13.391 3.27 16.359 1 87.75 126 ASP B C 1
ATOM 2269 O O . ASP B 1 126 ? 12.359 2.588 16.344 1 87.75 126 ASP B O 1
ATOM 2273 N N . THR B 1 127 ? 13.82 3.857 17.469 1 84.69 127 THR B N 1
ATOM 2274 C CA . THR B 1 127 ? 13.203 3.623 18.781 1 84.69 127 THR B CA 1
ATOM 2275 C C . THR B 1 127 ? 12.414 4.848 19.219 1 84.69 127 THR B C 1
ATOM 2277 O O . THR B 1 127 ? 11.727 4.805 20.25 1 84.69 127 THR B O 1
ATOM 2280 N N . LYS B 1 128 ? 12.461 5.859 18.453 1 84.06 128 LYS B N 1
ATOM 2281 C CA . LYS B 1 128 ? 11.742 7.082 18.812 1 84.06 128 LYS B CA 1
ATOM 2282 C C . LYS B 1 128 ? 10.32 7.055 18.25 1 84.06 128 LYS B C 1
ATOM 2284 O O . LYS B 1 128 ? 10.094 6.641 17.109 1 84.06 128 LYS B O 1
ATOM 2289 N N . ASN B 1 129 ? 9.445 7.504 19.172 1 79 129 ASN B N 1
ATOM 2290 C CA . ASN B 1 129 ? 8.078 7.676 18.703 1 79 129 ASN B CA 1
ATOM 2291 C C . ASN B 1 129 ? 7.863 9.047 18.078 1 79 129 ASN B C 1
ATOM 2293 O O . ASN B 1 129 ? 8.797 9.852 18 1 79 129 ASN B O 1
ATOM 2297 N N . ALA B 1 130 ? 6.699 9.305 17.516 1 74.62 130 ALA B N 1
ATOM 2298 C CA . ALA B 1 130 ? 6.426 10.523 16.766 1 74.62 130 ALA B CA 1
ATOM 2299 C C . ALA B 1 130 ? 6.617 11.758 17.641 1 74.62 130 ALA B C 1
ATOM 2301 O O . ALA B 1 130 ? 7.145 12.773 17.172 1 74.62 130 ALA B O 1
ATOM 2302 N N . ASP B 1 131 ? 6.199 11.688 18.859 1 71.75 131 ASP B N 1
ATOM 2303 C CA . ASP B 1 131 ? 6.336 12.812 19.781 1 71.75 131 ASP B CA 1
ATOM 2304 C C . ASP B 1 131 ? 7.805 13.117 20.062 1 71.75 131 ASP B C 1
ATOM 2306 O O . ASP B 1 131 ? 8.195 14.281 20.141 1 71.75 131 ASP B O 1
ATOM 2310 N N . GLU B 1 132 ? 8.461 12.07 20.203 1 80.81 132 GLU B N 1
ATOM 2311 C CA . GLU B 1 132 ? 9.891 12.211 20.469 1 80.81 132 GLU B CA 1
ATOM 2312 C C . GLU B 1 132 ? 10.625 12.773 19.25 1 80.81 132 GLU B C 1
ATOM 2314 O O . GLU B 1 132 ? 11.625 13.484 19.406 1 80.81 132 GLU B O 1
ATOM 2319 N N . ARG B 1 133 ? 10.141 12.586 18.109 1 78.38 133 ARG B N 1
ATOM 2320 C CA . ARG B 1 133 ? 10.766 13.094 16.891 1 78.38 133 ARG B CA 1
ATOM 2321 C C . ARG B 1 133 ? 10.539 14.594 16.734 1 78.38 133 ARG B C 1
ATOM 2323 O O . ARG B 1 133 ? 11.375 15.297 16.172 1 78.38 133 ARG B O 1
ATOM 2330 N N . ASP B 1 134 ? 9.367 15.094 17.141 1 63.75 134 ASP B N 1
ATOM 2331 C CA . ASP B 1 134 ? 9.07 16.516 17.125 1 63.75 134 ASP B CA 1
ATOM 2332 C C . ASP B 1 134 ? 9.945 17.281 18.109 1 63.75 134 ASP B C 1
ATOM 2334 O O . ASP B 1 134 ? 10.336 18.422 17.859 1 63.75 134 ASP B O 1
ATOM 2338 N N . GLY B 1 135 ? 9.992 16.938 19.438 1 59.62 135 GLY B N 1
ATOM 2339 C CA . GLY B 1 135 ? 10.781 17.594 20.469 1 59.62 135 GLY B CA 1
ATOM 2340 C C . GLY B 1 135 ? 12.25 17.688 20.125 1 59.62 135 GLY B C 1
ATOM 2341 O O . GLY B 1 135 ? 12.992 18.453 20.766 1 59.62 135 GLY B O 1
ATOM 2342 N N . GLY B 1 136 ? 12.82 16.953 19.375 1 49.5 136 GLY B N 1
ATOM 2343 C CA . GLY B 1 136 ? 14.211 17.125 18.984 1 49.5 136 GLY B CA 1
ATOM 2344 C C . GLY B 1 136 ? 14.43 18.312 18.078 1 49.5 136 GLY B C 1
ATOM 2345 O O . GLY B 1 136 ? 15.492 18.938 18.109 1 49.5 136 GLY B O 1
ATOM 2346 N N . ALA B 1 137 ? 13.609 18.766 17.25 1 41.75 137 ALA B N 1
ATOM 2347 C CA . ALA B 1 137 ? 13.805 19.969 16.453 1 41.75 137 ALA B CA 1
ATOM 2348 C C . ALA B 1 137 ? 13.422 21.219 17.234 1 41.75 137 ALA B C 1
ATOM 2350 O O . ALA B 1 137 ? 13.836 22.328 16.891 1 41.75 137 ALA B O 1
ATOM 2351 N N . GLY B 1 138 ? 12.539 21.25 18.188 1 38.31 138 GLY B N 1
ATOM 2352 C CA . GLY B 1 138 ? 12.234 22.453 18.953 1 38.31 138 GLY B CA 1
ATOM 2353 C C . GLY B 1 138 ? 13.398 22.922 19.812 1 38.31 138 GLY B C 1
ATOM 2354 O O . GLY B 1 138 ? 13.305 23.969 20.453 1 38.31 138 GLY B O 1
ATOM 2355 N N . ASP B 1 139 ? 14.273 22.203 20.203 1 35.94 139 ASP B N 1
ATOM 2356 C CA . ASP B 1 139 ? 15.258 22.859 21.047 1 35.94 139 ASP B CA 1
ATOM 2357 C C . ASP B 1 139 ? 16.125 23.812 20.234 1 35.94 139 ASP B C 1
ATOM 2359 O O . ASP B 1 139 ? 17.172 24.266 20.719 1 35.94 139 ASP B O 1
ATOM 2363 N N . ILE B 1 140 ? 15.93 24.078 18.969 1 31.89 140 ILE B N 1
ATOM 2364 C CA . ILE B 1 140 ? 16.672 25.2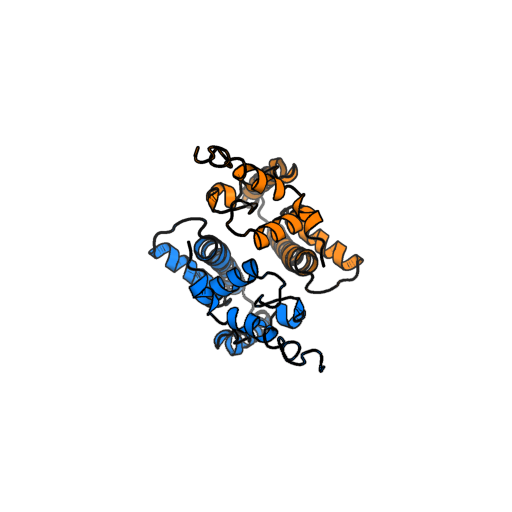34 18.484 1 31.89 140 ILE B CA 1
ATOM 2365 C C . ILE B 1 140 ? 15.883 26.516 18.781 1 31.89 140 ILE B C 1
ATOM 2367 O O . ILE B 1 140 ? 16.031 27.516 18.078 1 31.89 140 ILE B O 1
ATOM 2371 N N . ARG B 1 141 ? 14.961 26.766 19.75 1 34.16 141 ARG B N 1
ATOM 2372 C CA . ARG B 1 141 ? 14.648 28.031 20.375 1 34.16 141 ARG B CA 1
ATOM 2373 C C . ARG B 1 141 ? 15.898 28.656 21 1 34.16 141 ARG B C 1
ATOM 2375 O O . ARG B 1 141 ? 16.297 28.312 22.109 1 34.16 141 ARG B O 1
ATOM 2382 N N . GLY B 1 142 ? 17 28.953 20.422 1 29.94 142 GLY B N 1
ATOM 2383 C CA . GLY B 1 142 ? 17.922 29.969 20.922 1 29.94 142 GLY B CA 1
ATOM 2384 C C . GLY B 1 142 ? 17.219 31.219 21.422 1 29.94 142 GLY B C 1
ATOM 2385 O O . GLY B 1 142 ? 15.992 31.344 21.281 1 29.94 142 GLY B O 1
ATOM 2386 N N . GLY B 1 143 ? 18.062 32.625 21.703 1 30.08 143 GLY B N 1
ATOM 2387 C CA . GLY B 1 143 ? 18.266 33.906 22.344 1 30.08 143 GLY B CA 1
ATOM 2388 C C . GLY B 1 143 ? 17.312 34.969 21.844 1 30.08 143 GLY B C 1
ATOM 2389 O O . GLY B 1 143 ? 17.453 36.156 22.188 1 30.08 143 GLY B O 1
ATOM 2390 N N . VAL B 1 144 ? 16.578 34.844 20.797 1 28.88 144 VAL B N 1
ATOM 2391 C CA . VAL B 1 144 ? 16 36.156 20.453 1 28.88 144 VAL B CA 1
ATOM 2392 C C . VAL B 1 144 ? 14.922 36.531 21.469 1 28.88 144 VAL B C 1
ATOM 2394 O O . VAL B 1 144 ? 14.227 37.531 21.297 1 28.88 144 VAL B O 1
ATOM 2397 N N . ALA B 1 145 ? 14.516 35.719 22.484 1 28.89 145 ALA B N 1
ATOM 2398 C CA . ALA B 1 145 ? 13.648 36.375 23.453 1 28.89 145 ALA B CA 1
ATOM 2399 C C . ALA B 1 145 ? 14.336 37.594 24.078 1 28.89 145 ALA B C 1
ATOM 2401 O O . ALA B 1 145 ? 13.703 38.625 24.297 1 28.89 145 ALA B O 1
ATOM 2402 N N . GLN B 1 146 ? 15.336 37.562 24.906 1 27.14 146 GLN B N 1
ATOM 2403 C CA . GLN B 1 146 ? 15.516 38.531 25.984 1 27.14 146 GLN B CA 1
ATOM 2404 C C . GLN B 1 146 ? 16.156 39.812 25.469 1 27.14 146 GLN B C 1
ATOM 2406 O O . GLN B 1 146 ? 16.438 40.719 26.25 1 27.14 146 GLN B O 1
ATOM 2411 N N . GLN B 1 147 ? 16.906 40.031 24.438 1 26.58 147 GLN B N 1
ATOM 2412 C CA . GLN B 1 147 ? 17.469 41.375 24.531 1 26.58 147 GLN B CA 1
ATOM 2413 C C . GLN B 1 147 ? 16.422 42.438 24.219 1 26.58 147 GLN B C 1
ATOM 2415 O O . GLN B 1 147 ? 15.852 42.469 23.125 1 26.58 147 GLN B O 1
ATOM 2420 N N . PRO B 1 148 ? 15.602 42.875 25.328 1 29.41 148 PRO B N 1
ATOM 2421 C CA . PRO B 1 148 ? 14.742 44.062 25.328 1 29.41 148 PRO B CA 1
ATOM 2422 C C . PRO B 1 148 ? 15.406 45.281 24.641 1 29.41 148 PRO B C 1
ATOM 2424 O O . PRO B 1 148 ? 16.641 45.375 24.625 1 29.41 148 PRO B O 1
ATOM 2427 N N . PRO B 1 149 ? 14.969 45.812 23.594 1 26.8 149 PRO B N 1
ATOM 2428 C CA . PRO B 1 149 ? 15.562 47.125 23.234 1 26.8 149 PRO B CA 1
ATOM 2429 C C . PRO B 1 149 ? 15.664 48.062 24.438 1 26.8 149 PRO B C 1
ATOM 2431 O O . PRO B 1 149 ? 14.758 48.094 25.266 1 26.8 149 PRO B O 1
ATOM 2434 N N . ARG B 1 150 ? 16.766 48.25 25.281 1 24.34 150 ARG B N 1
ATOM 2435 C CA . ARG B 1 150 ? 17.078 49.375 26.156 1 24.34 150 ARG B CA 1
ATOM 2436 C C . ARG B 1 150 ? 16.609 50.719 25.562 1 24.34 150 ARG B C 1
ATOM 2438 O O . ARG B 1 150 ? 17 51.031 24.438 1 24.34 150 ARG B O 1
ATOM 2445 N N . LEU B 1 151 ? 15.484 51.25 26.062 1 19.69 151 LEU B N 1
ATOM 2446 C CA . LEU B 1 151 ? 15.328 52.688 26.156 1 19.69 151 LEU B CA 1
ATOM 2447 C C . LEU B 1 151 ? 16.281 53.281 27.203 1 19.69 151 LEU B C 1
ATOM 2449 O O . LEU B 1 151 ? 16.547 52.656 28.234 1 19.69 151 LEU B O 1
#

Sequence (302 aa):
MIDMKKYLKVAPGTPFSKVGLPFVHLLAMYAPFCFSWDAVVLWFVLYIITGIGMTVSYHRNLCHKSFKLPKWLEYMLSYFGVLALQGDPIGWVSTHRHHHKYTDSLKDPHSPRDGFWFSHMGWLYDTKNADERDGGAGDIRGGVAQQPPRLMIDMKKYLKVAPGTPFSKVGLPFVHLLAMYAPFCFSWDAVVLWFVLYIITGIGMTVSYHRNLCHKSFKLPKWLEYMLSYFGVLALQGDPIGWVSTHRHHHKYTDSLKDPHSPRDGFWFSHMGWLYDTKNADERDGGAGDIRGGVAQQPPRL

Foldseek 3Di:
DPPLVVLQQAAQADPCLVPVVVVVVVVVVCVVVVDDPVVVVVVVVLVVLLVQLVPVQLPVCLQVVVDDDDPVVNVSSVVSVVSVVSDHSSSSSSLVVQCVVQPLHQLRLQHCVVPDVSNPRVSNRTGDGSVRSVVVVPVVPDDPPPPDPDD/DPPLVVLQQAAQADPCLVPVVVVVVVVVVCVVVVDDPVVVVVVVVLVVLLVQLVPVQLPVCLQVVVDDDDPVVNVSSVVSVVSVVSDHSSSSSSLVVQCVVQPLHQLRLQHCVVPDVSNPRVSNRTGDGSVRSVVVVPVVPDDPPPPDPDD

Secondary structure (DSSP, 8-state):
---HHHHTT--S--HIIIIIHHHHHHHHHHGGGG--HHHHHHHHHHHHHHHHIIIIIIIIIIIT--S---HHHHHHHHHHHHTTTS--HHHHHHHHHHHHHTTTSTTSTT-GGG-HHHHHTGGGG----HHHHHHHHHTT--STTT-----/---HHHHTT--S--HIIIIIHHHHHHHHHHGGGG--HHHHHHHHHHHHHHHHIIIIIIIIIIIT--S---HHHHHHHHHHHHTTTS--HHHHHHHHHHHHHTTTSTTSTT-GGG-HHHHHTGGGG----HHHHHHTTGGG--STTT-----

pLDDT: mean 83.72, std 20.68, range [19.66, 98.69]

Nearest PDB structures (foldseek):
  4zyo-assembly1_A  TM=8.061E-01  e=1.050E-04  Homo sapiens
  6wf2-assembly2_B  TM=7.401E-01  e=7.127E-04  Mus musculus
  7tvw-assembly1_A  TM=2.692E-01  e=7.752E+00  Arabidopsis thaliana
  4zyo-assembly1_A  TM=8.059E-01  e=1.050E-04  Homo sapiens
  6wf2-assembly2_B  TM=7.400E-01  e=7.127E-04  Mus musculus

Radius of gyration: 23.08 Å; Cα contacts (8 Å, |Δi|>4): 377; chains: 2; bounding box: 52×80×47 Å

Organism: NCBI:txid267555

InterPro domains:
  IPR005804 Fatty acid desaturase domain [PF00487] (37-130)
  IPR015876 Acyl-CoA desaturase [PR00075] (36-58)
  IPR015876 Acyl-CoA desaturase [PR00075] (59-79)
  IPR015876 Acyl-CoA desaturase [PR00075] (96-125)
  IPR015876 Acyl-CoA desaturase [PTHR11351] (21-135)
  IPR015876 Acyl-CoA desaturase [cd03505] (36-124)